Protein AF-A0A928GV57-F1 (afdb_monomer_lite)

pLDDT: mean 74.92, std 23.19, range [22.45, 98.44]

Structure (mmCIF, N/CA/C/O backbone):
data_AF-A0A928GV57-F1
#
_entry.id   AF-A0A928GV57-F1
#
loop_
_atom_site.group_PDB
_atom_site.id
_atom_site.type_symbol
_atom_site.label_atom_id
_atom_site.label_alt_id
_atom_site.label_comp_id
_atom_site.label_asym_id
_atom_site.label_entity_id
_atom_site.label_seq_id
_atom_site.pdbx_PDB_ins_code
_atom_site.Cartn_x
_atom_site.Cartn_y
_atom_site.Cartn_z
_atom_site.occupancy
_atom_site.B_iso_or_equiv
_atom_site.auth_seq_id
_atom_site.auth_comp_id
_atom_site.auth_asym_id
_atom_site.auth_atom_id
_atom_site.pdbx_PDB_model_num
ATOM 1 N N . MET A 1 1 ? -25.688 47.151 7.057 1.00 26.61 1 MET A N 1
ATOM 2 C CA . MET A 1 1 ? -25.703 46.964 8.527 1.00 26.61 1 MET A CA 1
ATOM 3 C C . MET A 1 1 ? -24.977 45.666 8.857 1.00 26.61 1 MET A C 1
ATOM 5 O O . MET A 1 1 ? -24.814 44.853 7.963 1.00 26.61 1 MET A O 1
ATOM 9 N N . LYS A 1 2 ? -24.395 45.593 10.057 1.00 22.45 2 LYS A N 1
ATOM 10 C CA . LYS A 1 2 ? -23.160 44.870 10.418 1.00 22.45 2 LYS A CA 1
ATOM 11 C C . LYS A 1 2 ? -23.101 43.389 9.997 1.00 22.45 2 LYS A C 1
ATOM 13 O O . LYS A 1 2 ? -24.026 42.634 10.261 1.00 22.45 2 LYS A O 1
ATOM 18 N N . LYS A 1 3 ? -21.956 42.997 9.416 1.00 23.23 3 LYS A N 1
ATOM 19 C CA . LYS A 1 3 ? -21.520 41.602 9.242 1.00 23.23 3 LYS A CA 1
ATOM 20 C C . LYS A 1 3 ? -21.453 40.929 10.618 1.00 23.23 3 LYS A C 1
ATOM 22 O O . LYS A 1 3 ? -20.740 41.430 11.487 1.00 23.23 3 LYS A O 1
ATOM 27 N N . ILE A 1 4 ? -22.163 39.819 10.802 1.00 23.20 4 ILE A N 1
ATOM 28 C CA . ILE A 1 4 ? -22.002 38.937 11.962 1.00 23.20 4 ILE A CA 1
ATOM 29 C C . ILE A 1 4 ? -21.038 37.831 11.540 1.00 23.20 4 ILE A C 1
ATOM 31 O O . ILE A 1 4 ? -21.330 37.039 10.650 1.00 23.20 4 ILE A O 1
ATOM 35 N N . ILE A 1 5 ? -19.852 37.850 12.141 1.00 23.30 5 ILE A N 1
ATOM 36 C CA . ILE A 1 5 ? -18.835 36.808 12.017 1.00 23.30 5 ILE A CA 1
ATOM 37 C C . ILE A 1 5 ? -19.209 35.712 13.019 1.00 23.30 5 ILE A C 1
ATOM 39 O O . ILE A 1 5 ? -19.304 35.973 14.221 1.00 23.30 5 ILE A O 1
ATOM 43 N N . LEU A 1 6 ? -19.455 34.501 12.520 1.00 24.53 6 LEU A N 1
ATOM 44 C CA . LEU A 1 6 ? -19.667 33.306 13.328 1.00 24.53 6 LEU A CA 1
ATOM 45 C C . LEU A 1 6 ? -18.300 32.817 13.826 1.00 24.53 6 LEU A C 1
ATOM 47 O O . LEU A 1 6 ? -17.494 32.321 13.044 1.00 24.53 6 LEU A O 1
ATOM 51 N N . TYR A 1 7 ? -18.027 32.977 15.119 1.00 23.81 7 TYR A N 1
ATOM 52 C CA . TYR A 1 7 ? -16.906 32.300 15.767 1.00 23.81 7 TYR A CA 1
ATOM 53 C C . TYR A 1 7 ? -17.381 30.937 16.267 1.00 23.81 7 TYR A C 1
ATOM 55 O O . TYR A 1 7 ? -18.232 30.857 17.154 1.00 23.81 7 TYR A O 1
ATOM 63 N N . ILE A 1 8 ? -16.810 29.872 15.708 1.00 25.44 8 ILE A N 1
ATOM 64 C CA . ILE A 1 8 ? -16.791 28.551 16.335 1.00 25.44 8 ILE A CA 1
ATOM 65 C C . ILE A 1 8 ? -15.778 28.653 17.476 1.00 25.44 8 ILE A C 1
ATOM 67 O O . ILE A 1 8 ? -14.573 28.689 17.243 1.00 25.44 8 ILE A O 1
ATOM 71 N N . LEU A 1 9 ? -16.267 28.778 18.707 1.00 25.91 9 LEU A N 1
ATOM 72 C CA . LEU A 1 9 ? -15.435 28.753 19.905 1.00 25.91 9 LEU A CA 1
ATOM 73 C C . LEU A 1 9 ? -15.492 27.349 20.507 1.00 25.91 9 LEU A C 1
ATOM 75 O O . LEU A 1 9 ? -16.529 26.918 21.006 1.00 25.91 9 LEU A O 1
ATOM 79 N N . ILE A 1 10 ? -14.355 26.656 20.443 1.00 29.33 10 ILE A N 1
ATOM 80 C CA . ILE A 1 10 ? -14.015 25.555 21.344 1.00 29.33 10 ILE A CA 1
ATOM 81 C C . ILE A 1 10 ? -13.851 26.199 22.724 1.00 29.33 10 ILE A C 1
ATOM 83 O O . ILE A 1 10 ? -12.949 27.016 22.904 1.00 29.33 10 ILE A O 1
ATOM 87 N N . LEU A 1 11 ? -14.724 25.890 23.680 1.00 30.06 11 LEU A N 1
ATOM 88 C CA . LEU A 1 11 ? -14.492 26.272 25.072 1.00 30.06 11 LEU A CA 1
ATOM 89 C C . LEU A 1 11 ? -13.729 25.144 25.764 1.00 30.06 11 LEU A C 1
ATOM 91 O O . LEU A 1 11 ? -14.255 24.053 25.954 1.00 30.06 11 LEU A O 1
ATOM 95 N N . MET A 1 12 ? -12.471 25.446 26.090 1.00 30.88 12 MET A N 1
ATOM 96 C CA . MET A 1 12 ? -11.672 24.773 27.110 1.00 30.88 12 MET A CA 1
ATOM 97 C C . MET A 1 12 ? -12.265 25.128 28.477 1.00 30.88 12 MET A C 1
ATOM 99 O O . MET A 1 12 ? -12.486 26.313 28.742 1.00 30.88 12 MET A O 1
ATOM 103 N N . ASN A 1 13 ? -12.459 24.152 29.359 1.00 29.75 13 ASN A N 1
ATOM 104 C CA . ASN A 1 13 ? -12.471 24.449 30.783 1.00 29.75 13 ASN A CA 1
ATOM 105 C C . ASN A 1 13 ? -11.015 24.437 31.264 1.00 29.75 13 ASN A C 1
ATOM 107 O O . ASN A 1 13 ? -10.271 23.489 31.056 1.00 29.75 13 ASN A O 1
ATOM 111 N N . PHE A 1 14 ? -10.578 25.543 31.859 1.00 29.41 14 PHE A N 1
ATOM 112 C CA . PHE A 1 14 ? -9.428 25.545 32.753 1.00 29.41 14 PHE A CA 1
ATOM 113 C C . PHE A 1 14 ? -10.003 25.611 34.165 1.00 29.41 14 PHE A C 1
ATOM 115 O O . PHE A 1 14 ? -10.477 26.664 34.594 1.00 29.41 14 PHE A O 1
ATOM 122 N N . CYS A 1 15 ? -9.938 24.511 34.908 1.00 25.52 15 CYS A N 1
ATOM 123 C CA . CYS A 1 15 ? -9.953 24.567 36.363 1.00 25.52 15 CYS A CA 1
ATOM 124 C C . CYS A 1 15 ? -8.879 23.618 36.897 1.00 25.52 15 CYS A C 1
ATOM 126 O O . CYS A 1 15 ? -8.863 22.429 36.592 1.00 25.52 15 CYS A O 1
ATOM 128 N N . GLY A 1 16 ? -7.926 24.176 37.644 1.00 28.75 16 GLY A N 1
ATOM 129 C CA . GLY A 1 16 ? -6.847 23.415 38.256 1.00 28.75 16 GLY A CA 1
ATOM 130 C C . GLY A 1 16 ? -7.384 22.391 39.255 1.00 28.75 16 GLY A C 1
ATOM 131 O O . GLY A 1 16 ? -8.270 22.697 40.045 1.00 28.75 16 GLY A O 1
ATOM 132 N N . PHE A 1 17 ? -6.785 21.199 39.237 1.00 31.50 17 PHE A N 1
ATOM 133 C CA . PHE A 1 17 ? -6.968 20.130 40.223 1.00 31.50 17 PHE A CA 1
ATOM 134 C C . PHE A 1 17 ? -8.417 19.643 40.431 1.00 31.50 17 PHE A C 1
ATOM 136 O O . PHE A 1 17 ? -8.986 19.788 41.508 1.00 31.50 17 PHE A O 1
ATOM 143 N N . CYS A 1 18 ? -8.965 18.936 39.440 1.00 24.67 18 CYS A N 1
ATOM 144 C CA . CYS A 1 18 ? -9.781 17.736 39.669 1.00 24.67 18 CYS A CA 1
ATOM 145 C C . CYS A 1 18 ? -9.894 16.923 38.373 1.00 24.67 18 CYS A C 1
ATOM 147 O O . CYS A 1 18 ? -10.234 17.455 37.324 1.00 24.67 18 CYS A O 1
ATOM 149 N N . PHE A 1 19 ? -9.588 15.630 38.457 1.00 37.53 19 PHE A N 1
ATOM 150 C CA . PHE A 1 19 ? -9.835 14.649 37.404 1.00 37.53 19 PHE A CA 1
ATOM 151 C C . PHE A 1 19 ? -11.350 14.494 37.196 1.00 37.53 19 PHE A C 1
ATOM 153 O O . PHE A 1 19 ? -12.004 13.997 38.109 1.00 37.53 19 PHE A O 1
ATOM 160 N N . CYS A 1 20 ? -11.869 14.932 36.040 1.00 34.28 20 CYS A N 1
ATOM 161 C CA . CYS A 1 20 ? -12.924 14.319 35.204 1.00 34.28 20 CYS A CA 1
ATOM 162 C C . CYS A 1 20 ? -13.483 15.409 34.257 1.00 34.28 20 CYS A C 1
ATOM 164 O O . CYS A 1 20 ? -14.245 16.263 34.705 1.00 34.28 20 CYS A O 1
ATOM 166 N N . GLU A 1 21 ? -13.096 15.431 32.976 1.00 43.56 21 GLU A N 1
ATOM 167 C CA . GLU A 1 21 ? -13.734 16.311 31.980 1.00 43.56 21 GLU A CA 1
ATOM 168 C C . GLU A 1 21 ? -14.496 15.463 30.956 1.00 43.56 21 GLU A C 1
ATOM 170 O O . GLU A 1 21 ? -13.906 14.818 30.096 1.00 43.56 21 GLU A O 1
ATOM 175 N N . GLU A 1 22 ? -15.821 15.451 31.086 1.00 50.28 22 GLU A N 1
ATOM 176 C CA . GLU A 1 22 ? -16.758 14.860 30.131 1.00 50.28 22 GLU A CA 1
ATOM 177 C C . GLU A 1 22 ? -16.981 15.809 28.938 1.00 50.28 22 GLU A C 1
ATOM 179 O O . GLU A 1 22 ? -17.296 16.990 29.123 1.00 50.28 22 GLU A O 1
ATOM 184 N N . TRP A 1 23 ? -16.852 15.308 27.706 1.00 52.09 23 TRP A N 1
ATOM 185 C CA . TRP A 1 23 ? -17.100 16.078 26.483 1.00 52.09 23 TRP A CA 1
ATOM 186 C C . TRP A 1 23 ? -18.546 15.914 26.009 1.00 52.09 23 TRP A C 1
ATOM 188 O O . TRP A 1 23 ? -19.053 14.802 25.909 1.00 52.09 23 TRP A O 1
ATOM 198 N N . LYS A 1 24 ? -19.211 17.019 25.652 1.00 56.94 24 LYS A N 1
ATOM 199 C CA . LYS A 1 24 ? -20.588 17.014 25.126 1.00 56.94 24 LYS A CA 1
ATOM 200 C C . LYS A 1 24 ? -20.638 17.406 23.653 1.00 56.94 24 LYS A C 1
ATOM 202 O O . LYS A 1 24 ? -19.944 18.328 23.217 1.00 56.94 24 LYS A O 1
ATOM 207 N N . VAL A 1 25 ? -21.522 16.765 22.887 1.00 55.56 25 VAL A N 1
ATOM 208 C CA . VAL A 1 25 ? -21.744 17.086 21.467 1.00 55.56 25 VAL A CA 1
ATOM 209 C C . VAL A 1 25 ? -22.876 18.100 21.327 1.00 55.56 25 VAL A C 1
ATOM 211 O O . VAL A 1 25 ? -24.029 17.789 21.602 1.00 55.56 25 VAL A O 1
ATOM 214 N N . CYS A 1 26 ? -22.562 19.316 20.873 1.00 61.62 26 CYS A N 1
ATOM 215 C CA . CYS A 1 26 ? -23.567 20.337 20.563 1.00 61.62 26 CYS A CA 1
ATOM 216 C C . CYS A 1 26 ? -24.166 20.104 19.165 1.00 61.62 26 CYS A C 1
ATOM 218 O O . CYS A 1 26 ? -23.460 20.189 18.153 1.00 61.62 26 CYS A O 1
ATOM 220 N N . LEU A 1 27 ? -25.473 19.845 19.124 1.00 59.38 27 LEU A N 1
ATOM 221 C CA . LEU A 1 27 ? -26.275 19.546 17.932 1.00 59.38 27 LEU A CA 1
ATOM 222 C C . LEU A 1 27 ? -27.060 20.762 17.412 1.00 59.38 27 LEU A C 1
ATOM 224 O O . LEU A 1 27 ? -27.709 20.683 16.367 1.00 59.38 27 LEU A O 1
ATOM 228 N N . GLY A 1 28 ? -26.999 21.889 18.125 1.00 51.97 28 GLY A N 1
ATOM 229 C CA . GLY A 1 28 ? -27.599 23.155 17.713 1.00 51.97 28 GLY A CA 1
ATOM 230 C C . GLY A 1 28 ? -27.448 24.249 18.768 1.00 51.97 28 GLY A C 1
ATOM 231 O O . GLY A 1 28 ? -27.268 23.978 19.952 1.00 51.97 28 GLY A O 1
ATOM 232 N N . SER A 1 29 ? -27.497 25.511 18.346 1.00 53.56 29 SER A N 1
ATOM 233 C CA . SER A 1 29 ? -27.511 26.678 19.236 1.00 53.56 29 SER A CA 1
ATOM 234 C C . SER A 1 29 ? -28.542 27.675 18.729 1.00 53.56 29 SER A C 1
ATOM 236 O O . SER A 1 29 ? -28.453 28.127 17.590 1.00 53.56 29 SER A O 1
ATOM 238 N N . PHE A 1 30 ? -29.501 28.025 19.576 1.00 60.66 30 PHE A N 1
ATOM 239 C CA . PHE A 1 30 ? -30.676 28.803 19.204 1.00 60.66 30 PHE A CA 1
ATOM 240 C C . PHE A 1 30 ? -30.777 30.039 20.090 1.00 60.66 30 PHE A C 1
ATOM 242 O O . PHE A 1 30 ? -30.525 29.974 21.286 1.00 60.66 30 PHE A O 1
ATOM 249 N N . SER A 1 31 ? -31.170 31.176 19.527 1.00 57.59 31 SER A N 1
ATOM 250 C CA . SER A 1 31 ? -31.488 32.376 20.315 1.00 57.59 31 SER A CA 1
ATOM 251 C C . SER A 1 31 ? -32.927 32.375 20.850 1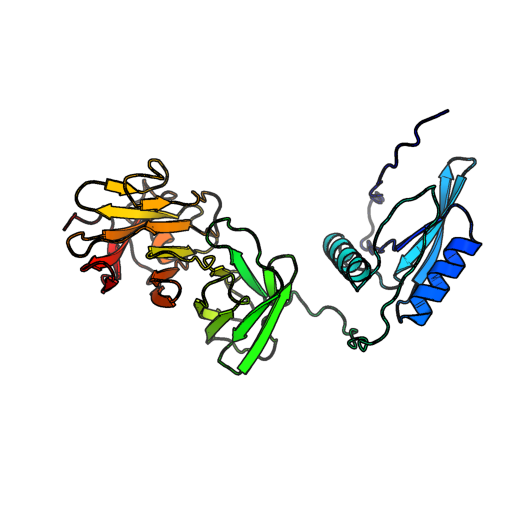.00 57.59 31 SER A C 1
ATOM 253 O O . SER A 1 31 ? -33.322 33.310 21.537 1.00 57.59 31 SER A O 1
ATOM 255 N N . ILE A 1 32 ? -33.722 31.359 20.498 1.00 66.19 32 ILE A N 1
ATOM 256 C CA . ILE A 1 32 ? -35.133 31.194 20.866 1.00 66.19 32 ILE A CA 1
ATOM 257 C C . ILE A 1 32 ? -35.306 29.776 21.420 1.00 66.19 32 ILE A C 1
ATOM 259 O O . ILE A 1 32 ? -34.908 28.816 20.760 1.00 66.19 32 ILE A O 1
ATOM 263 N N . LEU A 1 33 ? -35.884 29.651 22.619 1.00 68.38 33 LEU A N 1
ATOM 264 C CA . LEU A 1 33 ? -36.057 28.366 23.310 1.00 68.38 33 LEU A CA 1
ATOM 265 C C . LEU A 1 33 ? -36.981 27.408 22.548 1.00 68.38 33 LEU A C 1
ATOM 267 O O . LEU A 1 33 ? -36.675 26.226 22.451 1.00 68.38 33 LEU A O 1
ATOM 271 N N . GLU A 1 34 ? -38.072 27.917 21.977 1.00 62.56 34 GLU A N 1
ATOM 272 C CA . GLU A 1 34 ? -39.054 27.113 21.234 1.00 62.56 34 GLU A CA 1
ATOM 273 C C . GLU A 1 34 ? -38.399 26.376 20.053 1.00 62.56 34 GLU A C 1
ATOM 275 O O . GLU A 1 34 ? -38.542 25.165 19.929 1.00 62.56 34 GLU A O 1
ATOM 280 N N . ASN A 1 35 ? -37.533 27.051 19.288 1.00 56.62 35 ASN A N 1
ATOM 281 C CA . ASN A 1 35 ? -36.774 26.421 18.200 1.00 56.62 35 ASN A CA 1
ATOM 282 C C . ASN A 1 35 ? -35.819 25.320 18.704 1.00 56.62 35 ASN A C 1
ATOM 284 O O . ASN A 1 35 ? -35.590 24.326 18.014 1.00 56.62 35 ASN A O 1
ATOM 288 N N . ALA A 1 36 ? -35.238 25.490 19.898 1.00 55.16 36 ALA A N 1
ATOM 289 C CA . ALA A 1 36 ? -34.414 24.451 20.512 1.00 55.16 36 ALA A CA 1
ATOM 290 C C . ALA A 1 36 ? -35.265 23.243 20.940 1.00 55.16 36 ALA A C 1
ATOM 292 O O . ALA A 1 36 ? -34.835 22.108 20.759 1.00 55.16 36 ALA A O 1
ATOM 293 N N . GLN A 1 37 ? -36.477 23.469 21.457 1.00 64.44 37 GLN A N 1
ATOM 294 C CA . GLN A 1 37 ? -37.418 22.412 21.851 1.00 64.44 37 GLN A CA 1
ATOM 295 C C . GLN A 1 37 ? -37.972 21.644 20.645 1.00 64.44 37 GLN A C 1
ATOM 297 O O . GLN A 1 37 ? -38.066 20.418 20.697 1.00 64.44 37 GLN A O 1
ATOM 302 N N . GLU A 1 38 ? -38.269 22.327 19.537 1.00 55.34 38 GLU A N 1
ATOM 303 C CA . GLU A 1 38 ? -38.630 21.679 18.270 1.00 55.34 38 GLU A CA 1
ATOM 304 C C . GLU A 1 38 ? -37.490 20.785 17.766 1.00 55.34 38 GLU A C 1
ATOM 306 O O . GLU A 1 38 ? -37.720 19.647 17.351 1.00 55.34 38 GLU A O 1
ATOM 311 N N . ARG A 1 39 ? -36.239 21.257 17.871 1.00 58.69 39 ARG A N 1
ATOM 312 C CA . ARG A 1 39 ? -35.060 20.457 17.519 1.00 58.69 39 ARG A CA 1
ATOM 313 C C . ARG A 1 39 ? -34.904 19.227 18.413 1.00 58.69 39 ARG A C 1
ATOM 315 O O . ARG A 1 39 ? -34.596 18.167 17.880 1.00 58.69 39 ARG A O 1
ATOM 322 N N . VAL A 1 40 ? -35.107 19.352 19.727 1.00 65.75 40 VAL A N 1
ATOM 323 C CA . VAL A 1 40 ? -35.100 18.211 20.663 1.00 65.75 40 VAL A CA 1
ATOM 324 C C . VAL A 1 40 ? -36.182 17.208 20.289 1.00 65.75 40 VAL A C 1
ATOM 326 O O . VAL A 1 40 ? -35.866 16.041 20.106 1.00 65.75 40 VAL A O 1
ATOM 329 N N . THR A 1 41 ? -37.419 17.669 20.089 1.00 62.34 41 THR A N 1
ATOM 330 C CA . THR A 1 41 ? -38.558 16.804 19.737 1.00 62.34 41 THR A CA 1
ATOM 331 C C . THR A 1 41 ? -38.253 15.997 18.477 1.00 62.34 41 THR A C 1
ATOM 333 O O . THR A 1 41 ? -38.365 14.777 18.482 1.00 62.34 41 THR A O 1
ATOM 336 N N . PHE A 1 42 ? -37.756 16.661 17.429 1.00 53.31 42 PHE A N 1
ATOM 337 C CA . PHE A 1 42 ? -37.338 15.998 16.195 1.00 53.31 42 PHE A CA 1
ATOM 338 C C . PHE A 1 42 ? -36.235 14.953 16.427 1.00 53.31 42 PHE A C 1
ATOM 340 O O . PHE A 1 42 ? -36.281 13.866 15.856 1.00 53.31 42 PHE A O 1
ATOM 347 N N . LEU A 1 43 ? -35.219 15.274 17.233 1.00 57.78 43 LEU A N 1
ATOM 348 C CA . LEU A 1 43 ? -34.107 14.362 17.504 1.00 57.78 43 LEU A CA 1
ATOM 349 C C . LEU A 1 43 ? -34.565 13.150 18.328 1.00 57.78 43 LEU A C 1
ATOM 351 O O . LEU A 1 43 ? -34.235 12.021 17.971 1.00 57.78 43 LEU A O 1
ATOM 355 N N . GLU A 1 44 ? -35.388 13.361 19.353 1.00 72.19 44 GLU A N 1
ATOM 356 C CA . GLU A 1 44 ? -35.935 12.298 20.200 1.00 72.19 44 GLU A CA 1
ATOM 357 C C . GLU A 1 44 ? -36.889 11.374 19.429 1.00 72.19 44 GLU A C 1
ATOM 359 O O . GLU A 1 44 ? -36.804 10.154 19.576 1.00 72.19 44 GLU A O 1
ATOM 364 N N . GLU A 1 45 ? -37.730 11.920 18.540 1.00 55.41 45 GLU A N 1
ATOM 365 C CA . GLU A 1 45 ? -38.579 11.138 17.623 1.00 55.41 45 GLU A CA 1
ATOM 366 C C . GLU A 1 45 ? -37.763 10.239 16.681 1.00 55.41 45 GLU A C 1
ATOM 368 O O . GLU A 1 45 ? -38.256 9.207 16.225 1.00 55.41 45 GLU A O 1
ATOM 373 N N . ASN A 1 46 ? -36.502 10.597 16.425 1.00 49.88 46 ASN A N 1
ATOM 374 C CA . ASN A 1 46 ? -35.556 9.826 15.619 1.00 49.88 46 ASN A CA 1
ATOM 375 C C . ASN A 1 46 ? -34.543 9.040 16.476 1.00 49.88 46 ASN A C 1
ATOM 377 O O . ASN A 1 46 ? -33.507 8.607 15.973 1.00 49.88 46 ASN A O 1
ATOM 381 N N . GLY A 1 47 ? -34.837 8.834 17.764 1.00 55.22 47 GLY A N 1
ATOM 382 C CA . GLY A 1 47 ? -34.047 7.989 18.663 1.00 55.22 47 GLY A CA 1
ATOM 383 C C . GLY A 1 47 ? -32.773 8.635 19.216 1.00 55.22 47 GLY A C 1
ATOM 384 O O . GLY A 1 47 ? -31.964 7.943 19.830 1.00 55.22 47 GLY A O 1
ATOM 385 N N . ILE A 1 48 ? -32.582 9.944 19.031 1.00 61.22 48 ILE A N 1
ATOM 386 C CA . ILE A 1 48 ? -31.411 10.686 19.513 1.00 61.22 48 ILE A CA 1
ATOM 387 C C . ILE A 1 48 ? -31.779 11.415 20.810 1.00 61.22 48 ILE A C 1
ATOM 389 O O . ILE A 1 48 ? -32.524 12.394 20.809 1.00 61.22 48 ILE A O 1
ATOM 393 N N . SER A 1 49 ? -31.223 10.951 21.929 1.00 76.06 49 SER A N 1
ATOM 394 C CA . SER A 1 49 ? -31.461 11.526 23.259 1.00 76.06 49 SER A CA 1
ATOM 395 C C . SER A 1 49 ? -30.702 12.843 23.445 1.00 76.06 49 SER A C 1
ATOM 397 O O . SER A 1 49 ? -29.481 12.888 23.261 1.00 76.06 49 SER A O 1
ATOM 399 N N . THR A 1 50 ? -31.400 13.921 23.818 1.00 77.06 50 THR A N 1
ATOM 400 C CA . THR A 1 50 ? -30.797 15.261 23.924 1.00 77.06 50 THR A CA 1
ATOM 401 C C . THR A 1 50 ? -31.238 16.056 25.154 1.00 77.06 50 THR A C 1
ATOM 403 O O . THR A 1 50 ? -32.219 15.725 25.817 1.00 77.06 50 THR A O 1
ATOM 406 N N . THR A 1 51 ? -30.482 17.102 25.488 1.00 82.81 51 THR A N 1
ATOM 407 C CA . THR A 1 51 ? -30.779 18.069 26.555 1.00 82.81 51 THR A CA 1
ATOM 408 C C . THR A 1 51 ? -30.580 19.487 26.053 1.00 82.81 51 THR A C 1
ATOM 410 O O . THR A 1 51 ? -29.778 19.740 25.155 1.00 82.81 51 THR A O 1
ATOM 413 N N . ILE A 1 52 ? -31.310 20.432 26.642 1.00 81.69 52 ILE A N 1
ATOM 414 C CA . ILE A 1 52 ? -31.109 21.861 26.402 1.00 81.69 52 ILE A CA 1
ATOM 415 C C . ILE A 1 52 ? -30.359 22.452 27.586 1.00 81.69 52 ILE A C 1
ATOM 417 O O . ILE A 1 52 ? -30.783 22.301 28.730 1.00 81.69 52 ILE A O 1
ATOM 421 N N . GLU A 1 53 ? -29.290 23.185 27.300 1.00 81.38 53 GLU A N 1
ATOM 422 C CA . GLU A 1 53 ? -28.585 24.003 28.281 1.00 81.38 53 GLU A CA 1
ATOM 423 C C . GLU A 1 53 ? -28.622 25.475 27.869 1.00 81.38 53 GLU A C 1
ATOM 425 O O . GLU A 1 53 ? -28.407 25.828 26.704 1.00 81.38 53 GLU A O 1
ATOM 430 N N . GLU A 1 54 ? -28.877 26.350 28.840 1.00 84.56 54 GLU A N 1
ATOM 431 C CA . GLU A 1 54 ? -28.780 27.793 28.649 1.00 84.56 54 GLU A CA 1
ATOM 432 C C . GLU A 1 54 ? -27.323 28.243 28.749 1.00 84.56 54 GLU A C 1
ATOM 434 O O . GLU A 1 54 ? -26.603 27.929 29.696 1.00 84.56 54 GLU A O 1
ATOM 439 N N . PHE A 1 55 ? -26.886 29.021 27.765 1.00 74.81 55 PHE A N 1
ATOM 440 C CA . PHE A 1 55 ? -25.551 29.584 27.700 1.00 74.81 55 PHE A CA 1
ATOM 441 C C . PHE A 1 55 ? -25.632 31.105 27.573 1.00 74.81 55 PHE A C 1
ATOM 443 O O . PHE A 1 55 ? -26.022 31.639 26.529 1.00 74.81 55 PHE A O 1
ATOM 450 N N . GLN A 1 56 ? -25.215 31.808 28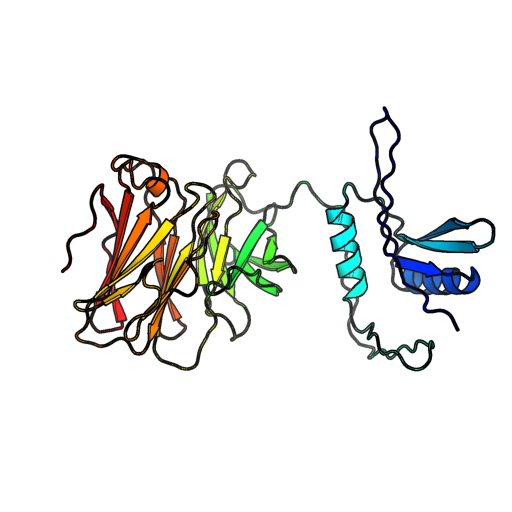.626 1.00 75.00 56 GLN A N 1
ATOM 451 C CA . GLN A 1 56 ? -25.051 33.258 28.598 1.00 75.00 56 GLN A CA 1
ATOM 452 C C . GLN A 1 56 ? -23.824 33.607 27.746 1.00 75.00 56 GLN A C 1
ATOM 454 O O . GLN A 1 56 ? -22.685 33.384 28.158 1.00 75.00 56 GLN A O 1
ATOM 459 N N . LYS A 1 57 ? -24.043 34.144 26.542 1.00 58.19 57 LYS A N 1
ATOM 460 C CA . LYS A 1 57 ? -22.952 34.525 25.634 1.00 58.19 57 LYS A CA 1
ATOM 461 C C . LYS A 1 57 ? -22.355 35.885 25.998 1.00 58.19 57 LYS A C 1
ATOM 463 O O . LYS A 1 57 ? -21.143 36.061 25.923 1.00 58.19 57 LYS A O 1
ATOM 468 N N . ASP A 1 58 ? -23.212 36.833 26.358 1.00 70.88 58 ASP A N 1
ATOM 469 C CA . ASP A 1 58 ? -22.873 38.184 26.812 1.00 70.88 58 ASP A CA 1
ATOM 470 C C . ASP A 1 58 ? -24.041 38.759 27.632 1.00 70.88 58 ASP A C 1
ATOM 472 O O . ASP A 1 58 ? -25.058 38.090 27.799 1.00 70.88 58 ASP A O 1
ATOM 476 N N . GLU A 1 59 ? -23.915 39.983 28.154 1.00 66.44 59 GLU A N 1
ATOM 477 C CA . GLU A 1 59 ? -24.905 40.606 29.053 1.00 66.44 59 GLU A CA 1
ATOM 478 C C . GLU A 1 59 ? -26.341 40.650 28.496 1.00 66.44 59 GLU A C 1
ATOM 480 O O . GLU A 1 59 ? -27.285 40.696 29.279 1.00 66.44 59 GLU A O 1
ATOM 485 N N . ASN A 1 60 ? -26.524 40.593 27.170 1.00 74.88 60 ASN A N 1
ATOM 486 C CA . ASN A 1 60 ? -27.834 40.729 26.526 1.00 74.88 60 ASN A CA 1
ATOM 487 C C . ASN A 1 60 ? -28.248 39.510 25.687 1.00 74.88 60 ASN A C 1
ATOM 489 O O . ASN A 1 60 ? -29.311 39.541 25.067 1.00 74.88 60 ASN A O 1
ATOM 493 N N . THR A 1 61 ? -27.434 38.450 25.646 1.00 62.22 61 THR A N 1
ATOM 494 C CA . THR A 1 61 ? -27.658 37.309 24.751 1.00 62.22 61 THR A CA 1
ATOM 495 C C . THR A 1 61 ? -27.593 35.985 25.502 1.00 62.22 61 THR A C 1
ATOM 497 O O . THR A 1 61 ? -26.522 35.549 25.935 1.00 62.22 61 THR A O 1
ATOM 500 N N . ILE A 1 62 ? -28.739 35.307 25.569 1.00 72.12 62 ILE A N 1
ATOM 501 C CA . ILE A 1 62 ? -28.857 33.908 25.992 1.00 72.12 62 ILE A CA 1
ATOM 502 C C . ILE A 1 62 ? -28.976 33.040 24.740 1.00 72.12 62 ILE A C 1
ATOM 504 O O . ILE A 1 62 ? -29.719 33.366 23.812 1.00 72.12 62 ILE A O 1
ATOM 508 N N . LEU A 1 63 ? -28.225 31.944 24.708 1.00 62.00 63 LEU A N 1
ATOM 509 C CA . LEU A 1 63 ? -28.364 30.893 23.709 1.00 62.00 63 LEU A CA 1
ATOM 510 C C . LEU A 1 63 ? -28.851 29.612 24.378 1.00 62.00 63 LEU A C 1
ATOM 512 O O . LEU A 1 63 ? -28.329 29.214 25.412 1.00 62.00 63 LEU A O 1
ATOM 516 N N . TYR A 1 64 ? -29.789 28.933 23.738 1.00 67.88 64 TYR A N 1
ATOM 517 C CA . TYR A 1 64 ? -30.262 27.606 24.098 1.00 67.88 64 TYR A CA 1
ATOM 518 C C . TYR A 1 64 ? -29.508 26.593 23.244 1.00 67.88 64 TYR A C 1
ATOM 520 O O . TYR A 1 64 ? -29.640 26.581 22.016 1.00 67.88 64 TYR A O 1
ATOM 528 N N . ARG A 1 65 ? -28.652 25.790 23.869 1.00 70.75 65 ARG A N 1
ATOM 529 C CA . ARG A 1 65 ? -27.828 24.795 23.180 1.00 70.75 65 ARG A CA 1
ATOM 530 C C . ARG A 1 65 ? -28.423 23.416 23.363 1.00 70.75 65 ARG A C 1
ATOM 532 O O . ARG A 1 65 ? -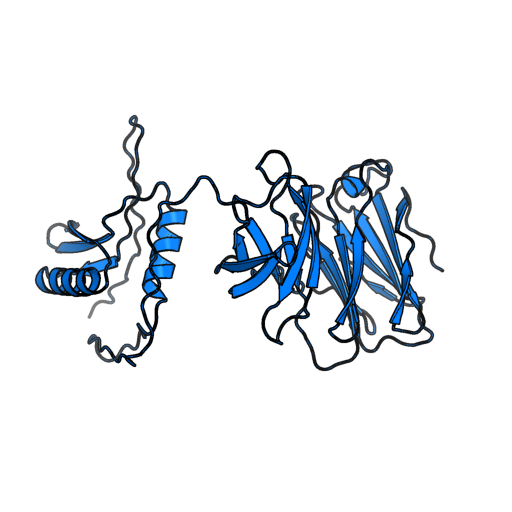28.694 23.025 24.489 1.00 70.75 65 ARG A O 1
ATOM 539 N N . VAL A 1 66 ? -28.594 22.696 22.262 1.00 62.47 66 VAL A N 1
ATOM 540 C CA . VAL A 1 66 ? -29.060 21.308 22.276 1.00 62.47 66 VAL A CA 1
ATOM 541 C C . VAL A 1 66 ? -27.836 20.405 22.277 1.00 62.47 66 VAL A C 1
ATOM 543 O O . VAL A 1 66 ? -27.039 20.449 21.337 1.00 62.47 66 VAL A O 1
ATOM 546 N N . PHE A 1 67 ? -27.677 19.608 23.324 1.00 67.38 67 PHE A N 1
ATOM 547 C CA . PHE A 1 67 ? -26.586 18.660 23.496 1.00 67.38 67 PHE A CA 1
ATOM 548 C C . PHE A 1 67 ? -27.083 17.226 23.374 1.00 67.38 67 PHE A C 1
ATOM 550 O O . PHE A 1 67 ? -28.200 16.916 23.772 1.00 67.38 67 PHE A O 1
ATOM 557 N N . TYR A 1 68 ? -26.244 16.351 22.831 1.00 68.25 68 TYR A N 1
ATOM 558 C CA . TYR A 1 68 ? -26.435 14.909 22.948 1.00 68.25 68 TYR A CA 1
ATOM 559 C C . TYR A 1 68 ? -26.244 14.480 24.408 1.00 68.25 68 TYR A C 1
ATOM 561 O O . TYR A 1 68 ? -25.329 14.970 25.072 1.00 68.25 68 TYR A O 1
ATOM 569 N N . ASN A 1 69 ? -27.117 13.602 24.909 1.00 69.75 69 ASN A N 1
ATOM 570 C CA . ASN A 1 69 ? -27.165 13.260 26.335 1.00 69.75 69 ASN A CA 1
ATOM 571 C C . ASN A 1 69 ? -26.022 12.374 26.821 1.00 69.75 69 ASN A C 1
ATOM 573 O O . ASN A 1 69 ? -25.790 12.321 28.028 1.00 69.75 69 ASN A O 1
ATOM 577 N N . GLU A 1 70 ? -25.308 11.692 25.929 1.00 61.31 70 GLU A N 1
ATOM 578 C CA . GLU A 1 70 ? -24.154 10.901 26.341 1.00 61.31 70 GLU A CA 1
ATOM 579 C C . GLU A 1 70 ? -22.896 11.767 26.353 1.00 61.31 70 GLU A C 1
ATOM 581 O O . GLU A 1 70 ? -22.520 12.397 25.359 1.00 61.31 70 GLU A O 1
ATOM 586 N N . SER A 1 71 ? -22.247 11.783 27.512 1.00 53.31 71 SER A N 1
ATOM 587 C CA . SER A 1 71 ? -20.912 12.331 27.681 1.00 53.31 71 SER A CA 1
ATOM 588 C C . SER A 1 71 ? -19.886 11.417 27.017 1.00 53.31 71 SER A C 1
ATOM 590 O O . SER A 1 71 ? -19.921 10.198 27.176 1.00 53.31 71 SER A O 1
ATOM 592 N N . LEU A 1 72 ? -18.953 12.015 26.285 1.00 55.72 72 LEU A N 1
ATOM 593 C CA . LEU A 1 72 ? -17.880 11.320 25.584 1.00 55.72 72 LEU A CA 1
ATOM 594 C C . LEU A 1 72 ? -16.555 11.526 26.318 1.00 55.72 72 LEU A C 1
ATOM 596 O O . LEU A 1 72 ? -16.321 12.571 26.929 1.00 55.72 72 LEU A O 1
ATOM 600 N N . ALA A 1 73 ? -15.700 10.504 26.274 1.00 45.31 73 ALA A N 1
ATOM 601 C CA . ALA A 1 73 ? -14.456 10.465 27.041 1.00 45.31 73 ALA A CA 1
ATOM 602 C C . ALA A 1 73 ? -13.423 11.498 26.558 1.00 45.31 73 ALA A C 1
ATOM 604 O O . ALA A 1 73 ? -12.619 11.987 27.350 1.00 45.31 73 ALA A O 1
ATOM 605 N N . ASP A 1 74 ? -13.463 11.854 25.272 1.00 48.72 74 ASP A N 1
ATOM 606 C CA . ASP A 1 74 ? -12.491 12.741 24.645 1.00 48.72 74 ASP A CA 1
ATOM 607 C C . ASP A 1 74 ? -13.095 13.577 23.494 1.00 48.72 74 ASP A C 1
ATOM 609 O O . ASP A 1 74 ? -14.220 13.375 23.019 1.00 48.72 74 ASP A O 1
ATOM 613 N N . LYS A 1 75 ? -12.313 14.565 23.049 1.00 45.41 75 LYS A N 1
ATOM 614 C CA . LYS A 1 75 ? -12.679 15.543 22.016 1.00 45.41 75 LYS A CA 1
ATOM 615 C C . LYS A 1 75 ? -12.829 14.932 20.617 1.00 45.41 75 LYS A C 1
ATOM 617 O O . LYS A 1 75 ? -13.610 15.449 19.815 1.00 45.41 75 LYS A O 1
ATOM 622 N N . GLU A 1 76 ? -12.057 13.900 20.300 1.00 48.66 76 GLU A N 1
ATOM 623 C CA . GLU A 1 76 ? -12.026 13.270 18.979 1.00 48.66 76 GLU A CA 1
ATOM 624 C C . GLU A 1 76 ? -13.279 12.415 18.780 1.00 48.66 76 GLU A C 1
ATOM 626 O O . GLU A 1 76 ? -14.017 12.619 17.812 1.00 48.66 76 GLU A O 1
ATOM 631 N N . SER A 1 77 ? -13.626 11.624 19.798 1.00 50.28 77 SER A N 1
ATOM 632 C CA . SER A 1 77 ? -14.897 10.912 19.935 1.00 50.28 77 SER A CA 1
ATOM 633 C C . SER A 1 77 ? -16.099 11.843 19.727 1.00 50.28 77 SER A C 1
ATOM 635 O O . SER A 1 77 ? -17.015 11.532 18.961 1.00 50.28 77 SER A O 1
ATOM 637 N N . ALA A 1 78 ? -16.079 13.039 20.329 1.00 51.03 78 ALA A N 1
ATOM 638 C CA . ALA A 1 78 ? -17.138 14.037 20.152 1.00 51.03 78 ALA A CA 1
ATOM 639 C C . ALA A 1 78 ? -17.237 14.601 18.727 1.00 51.03 78 ALA A C 1
ATOM 641 O O . ALA A 1 78 ? -18.337 14.898 18.246 1.00 51.03 78 ALA A O 1
ATOM 642 N N . LEU A 1 79 ? -16.111 14.739 18.026 1.00 49.66 79 LEU A N 1
ATOM 643 C CA . LEU A 1 79 ? -16.082 15.246 16.657 1.00 49.66 79 LEU A CA 1
ATOM 644 C C . LEU A 1 79 ? -16.577 14.200 15.647 1.00 49.66 79 LEU A C 1
ATOM 646 O O . LEU A 1 79 ? -17.316 14.552 14.723 1.00 49.66 79 LEU A O 1
ATOM 650 N N . VAL A 1 80 ? -16.216 12.930 15.842 1.00 54.06 80 VAL A N 1
ATOM 651 C CA . VAL A 1 80 ? -16.671 11.799 15.018 1.00 54.06 80 VAL A CA 1
ATOM 652 C C . VAL A 1 80 ? -18.174 11.580 15.187 1.00 54.06 80 VAL A C 1
ATOM 654 O O . VAL A 1 80 ? -18.904 11.549 14.194 1.00 54.06 80 VAL A O 1
ATOM 657 N N . HIS A 1 81 ? -18.664 11.546 16.430 1.00 54.12 81 HIS A N 1
ATOM 658 C CA . HIS A 1 81 ? -20.089 11.360 16.719 1.00 54.12 81 HIS A CA 1
ATOM 659 C C . HIS A 1 81 ? -20.946 12.480 16.104 1.00 54.12 81 HIS A C 1
ATOM 661 O O . HIS A 1 81 ? -21.997 12.231 15.514 1.00 54.12 81 HIS A O 1
ATOM 667 N N . LYS A 1 82 ? -20.446 13.725 16.131 1.00 53.31 82 LYS A N 1
ATOM 668 C CA . LYS A 1 82 ? -21.084 14.859 15.449 1.00 53.31 82 LYS A CA 1
ATOM 669 C C . LYS A 1 82 ? -21.157 14.674 13.930 1.00 53.31 82 LYS A C 1
ATOM 671 O O . LYS A 1 82 ? -22.188 14.984 13.339 1.00 53.31 82 LYS A O 1
ATOM 676 N N . LYS A 1 83 ? -20.080 14.212 13.286 1.00 55.09 83 LYS A N 1
ATOM 677 C CA . LYS A 1 83 ? -20.043 13.997 11.826 1.00 55.09 83 LYS A CA 1
ATOM 678 C C . LYS A 1 83 ? -21.016 12.899 11.389 1.00 55.09 83 LYS A C 1
ATOM 680 O O . LYS A 1 83 ? -21.688 13.070 10.379 1.00 55.09 83 LYS A O 1
ATOM 685 N N . LEU A 1 84 ? -21.134 11.824 12.168 1.00 55.28 84 LEU A N 1
ATOM 686 C CA . LEU A 1 84 ? -22.072 10.728 11.903 1.00 55.28 84 LEU A CA 1
ATOM 687 C C . LEU A 1 84 ? -23.531 11.193 11.981 1.00 55.28 84 LEU A C 1
ATOM 689 O O . LEU A 1 84 ? -24.304 10.942 11.059 1.00 55.28 84 LEU A O 1
ATOM 693 N N . LEU A 1 85 ? -23.885 11.956 13.021 1.00 54.44 85 LEU A N 1
ATOM 694 C CA . LEU A 1 85 ? -25.233 12.516 13.179 1.00 54.44 85 LEU A CA 1
ATOM 695 C C . LEU A 1 85 ? -25.607 13.527 12.080 1.00 54.44 85 LEU A C 1
ATOM 697 O O . LEU A 1 85 ? -26.788 13.717 11.799 1.00 54.44 85 LEU A O 1
ATOM 701 N N . LEU A 1 86 ? -24.623 14.186 11.459 1.00 50.00 86 LEU A N 1
ATOM 702 C CA . LEU A 1 86 ? -24.849 15.169 10.394 1.00 50.00 86 LEU A CA 1
ATOM 703 C C . LEU A 1 86 ? -24.940 14.557 8.982 1.00 50.00 86 LEU A C 1
ATOM 705 O O . LEU A 1 86 ? -25.442 15.233 8.088 1.00 50.00 86 LEU A O 1
ATOM 709 N N . ASN A 1 87 ? -24.501 13.307 8.776 1.00 46.06 87 ASN A N 1
ATOM 710 C CA . ASN A 1 87 ? -24.366 12.689 7.445 1.00 46.06 87 ASN A CA 1
ATOM 711 C C . ASN A 1 87 ? -25.434 11.623 7.092 1.00 46.06 87 ASN A C 1
ATOM 713 O O . ASN A 1 87 ? -25.349 11.026 6.020 1.00 46.06 87 ASN A O 1
ATOM 717 N N . TYR A 1 88 ? -26.458 11.388 7.923 1.00 45.19 88 TYR A N 1
ATOM 718 C CA . TYR A 1 88 ? -27.579 10.490 7.577 1.00 45.19 88 TYR A CA 1
ATOM 719 C C . TYR A 1 88 ? -28.611 11.207 6.665 1.00 45.19 88 TYR A C 1
ATOM 721 O O . TYR A 1 88 ? -28.971 12.352 6.962 1.00 45.19 88 TYR A O 1
ATOM 729 N N . PRO A 1 89 ? -29.075 10.627 5.532 1.00 46.59 89 PRO A N 1
ATOM 730 C CA . PRO A 1 89 ? -29.606 11.448 4.444 1.00 46.59 89 PRO A CA 1
ATOM 731 C C . PRO A 1 89 ? -31.123 11.758 4.489 1.00 46.59 89 PRO A C 1
ATOM 733 O O . PRO A 1 89 ? -31.910 10.888 4.861 1.00 46.59 89 PRO A O 1
ATOM 736 N N . PRO A 1 90 ? -31.558 12.935 3.968 1.00 45.62 90 PRO A N 1
ATOM 737 C CA . PRO A 1 90 ? -30.734 14.055 3.522 1.00 45.62 90 PRO A CA 1
ATOM 738 C C . PRO A 1 90 ? -31.021 15.325 4.335 1.00 45.62 90 PRO A C 1
ATOM 740 O O . PRO A 1 90 ? -31.968 16.061 4.060 1.00 45.62 90 PRO A O 1
ATOM 743 N N . ILE A 1 91 ? -30.135 15.667 5.272 1.00 41.09 91 ILE A N 1
ATOM 744 C CA . ILE A 1 91 ? -29.982 17.071 5.668 1.00 41.09 91 ILE A CA 1
ATOM 745 C C . ILE A 1 91 ? -29.172 17.741 4.556 1.00 41.09 91 ILE A C 1
ATOM 747 O O . ILE A 1 91 ? -27.947 17.666 4.522 1.00 41.09 91 ILE A O 1
ATOM 751 N N . LYS A 1 92 ? -29.860 18.353 3.590 1.00 36.94 92 LYS A N 1
ATOM 752 C CA . LYS A 1 92 ? -29.208 19.149 2.548 1.00 36.94 92 LYS A CA 1
ATOM 753 C C . LYS A 1 92 ? -29.212 20.613 2.975 1.00 36.94 92 LYS A C 1
ATOM 755 O O . LYS A 1 92 ? -30.268 21.225 3.097 1.00 36.94 92 LYS A O 1
ATOM 760 N N . GLU A 1 93 ? -28.033 21.181 3.198 1.00 38.59 93 GLU A N 1
ATOM 761 C CA . GLU A 1 93 ? -27.880 22.606 3.485 1.00 38.59 93 GLU A CA 1
ATOM 762 C C . GLU A 1 93 ? -28.062 23.399 2.176 1.00 38.59 93 GLU A C 1
ATOM 764 O O . GLU A 1 93 ? -27.177 23.434 1.322 1.00 38.59 93 GLU A O 1
ATOM 769 N N . ILE A 1 94 ? -29.242 23.992 1.964 1.00 36.62 94 ILE A N 1
ATOM 770 C CA . ILE A 1 94 ? -29.485 24.933 0.860 1.00 36.62 94 ILE A CA 1
ATOM 771 C C . ILE A 1 94 ? -30.019 26.231 1.459 1.00 36.62 94 ILE A C 1
ATOM 773 O O . ILE A 1 94 ? -31.162 26.307 1.900 1.00 36.62 94 ILE A O 1
ATOM 777 N N . GLY A 1 95 ? -29.174 27.260 1.472 1.00 35.69 95 GLY A N 1
ATOM 778 C CA . GLY A 1 95 ? -29.543 28.585 1.956 1.00 35.69 95 GLY A CA 1
ATOM 779 C C . GLY A 1 95 ? -30.317 29.384 0.910 1.00 35.69 95 GLY A C 1
ATOM 780 O O . GLY A 1 95 ? -29.768 29.732 -0.136 1.00 35.69 95 GLY A O 1
ATOM 781 N N . ILE A 1 96 ? -31.567 29.743 1.219 1.00 33.19 96 ILE A N 1
ATOM 782 C CA . ILE A 1 96 ? -32.285 30.844 0.564 1.00 33.19 96 ILE A CA 1
ATOM 783 C C . ILE A 1 96 ? -32.979 31.674 1.653 1.00 33.19 96 ILE A C 1
ATOM 785 O O . ILE A 1 96 ? -33.896 31.197 2.310 1.00 33.19 96 ILE A O 1
ATOM 789 N N . ASN A 1 97 ? -32.551 32.932 1.816 1.00 28.12 97 ASN A N 1
ATOM 790 C CA . ASN A 1 97 ? -33.172 33.944 2.688 1.00 28.12 97 ASN A CA 1
ATOM 791 C C . ASN A 1 97 ? -33.459 33.491 4.134 1.00 28.12 97 ASN A C 1
ATOM 793 O O . ASN A 1 97 ? -34.560 33.709 4.631 1.00 28.12 97 ASN A O 1
ATOM 797 N N . ASP A 1 98 ? -32.469 32.894 4.804 1.00 32.88 98 ASP A N 1
ATOM 798 C CA . ASP A 1 98 ? -32.501 32.607 6.249 1.00 32.88 98 ASP A CA 1
ATOM 799 C C . ASP A 1 98 ? -33.685 31.733 6.729 1.00 32.88 98 ASP A C 1
ATOM 801 O O . ASP A 1 98 ? -34.050 31.762 7.906 1.00 32.88 98 ASP A O 1
ATOM 805 N N . ILE A 1 99 ? -34.275 30.927 5.835 1.00 27.89 99 ILE A N 1
ATOM 806 C CA . ILE A 1 99 ? -35.337 29.958 6.142 1.00 27.89 99 ILE A CA 1
ATOM 807 C C . ILE A 1 99 ? -34.903 28.564 5.674 1.00 27.89 99 ILE A C 1
ATOM 809 O O . ILE A 1 99 ? -34.389 28.396 4.568 1.00 27.89 99 ILE A O 1
ATOM 813 N N . TRP A 1 100 ? -35.128 27.570 6.534 1.00 35.59 100 TRP A N 1
ATOM 814 C CA . TRP A 1 100 ? -34.727 26.175 6.352 1.00 35.59 100 TRP A CA 1
ATOM 815 C C . TRP A 1 100 ? -35.930 25.334 5.919 1.00 35.59 100 TRP A C 1
ATOM 817 O O . TRP A 1 100 ? -37.008 25.467 6.496 1.00 35.59 100 TRP A O 1
ATOM 827 N N . PHE A 1 101 ? -35.750 24.446 4.942 1.00 28.09 101 PHE A N 1
ATOM 828 C CA . PHE A 1 101 ? -36.780 23.487 4.534 1.00 28.09 101 PHE A CA 1
ATOM 829 C C . PHE A 1 101 ? -36.220 22.062 4.499 1.00 28.09 101 PHE A C 1
ATOM 831 O O . PHE A 1 101 ? -35.044 21.858 4.201 1.00 28.09 101 PHE A O 1
ATOM 838 N N . LEU A 1 102 ? -37.090 21.095 4.804 1.00 30.47 102 LEU A N 1
ATOM 839 C CA . LEU A 1 102 ? -36.823 19.658 4.826 1.00 30.47 102 LEU A CA 1
ATOM 840 C C . LEU A 1 102 ? -37.506 19.004 3.614 1.00 30.47 102 LEU A C 1
ATOM 842 O O . LEU A 1 102 ? -38.696 19.229 3.395 1.00 30.47 102 LEU A O 1
ATOM 846 N N . GLU A 1 103 ? -36.796 18.164 2.864 1.00 29.50 103 GLU A N 1
ATOM 847 C CA . GLU A 1 103 ? -37.407 17.253 1.889 1.00 29.50 103 GLU A CA 1
ATOM 848 C C . GLU A 1 103 ? -36.882 15.840 2.169 1.00 29.50 103 GLU A C 1
ATOM 850 O O . GLU A 1 103 ? -35.685 15.587 2.059 1.00 29.50 103 GLU A O 1
ATOM 855 N N . ILE A 1 104 ? -37.765 14.925 2.585 1.00 34.09 104 ILE A N 1
ATOM 856 C CA . ILE A 1 104 ? -37.418 13.525 2.866 1.00 34.09 104 ILE A CA 1
ATOM 857 C C . ILE A 1 104 ? -37.970 12.646 1.741 1.00 34.09 104 ILE A C 1
ATOM 859 O O . ILE A 1 104 ? -39.163 12.697 1.439 1.00 34.09 104 ILE A O 1
ATOM 863 N N . SER A 1 105 ? -37.120 11.777 1.186 1.00 32.59 105 SER A N 1
ATOM 864 C CA . SER A 1 105 ? -37.563 10.585 0.458 1.00 32.59 105 SER A CA 1
ATOM 865 C C . SER A 1 105 ? -37.666 9.431 1.459 1.00 32.59 105 SER A C 1
ATOM 867 O O . SER A 1 105 ? -36.664 8.845 1.862 1.00 32.59 105 SER A O 1
ATOM 869 N N . LEU A 1 106 ? -38.880 9.172 1.944 1.00 31.22 106 LEU A N 1
ATOM 870 C CA . LEU A 1 106 ? -39.184 8.094 2.888 1.00 31.22 106 LEU A CA 1
ATOM 871 C C . LEU A 1 106 ? -39.013 6.755 2.164 1.00 31.22 106 LEU A C 1
ATOM 873 O O . LEU A 1 106 ? -39.736 6.560 1.190 1.00 31.22 106 LEU A O 1
ATOM 877 N N . ASN A 1 107 ? -38.078 5.887 2.597 1.00 35.91 107 ASN A N 1
ATOM 878 C CA . ASN A 1 107 ? -38.172 4.407 2.500 1.00 35.91 107 ASN A CA 1
ATOM 879 C C . ASN A 1 107 ? -36.886 3.615 2.849 1.00 35.91 107 ASN A C 1
ATOM 881 O O . ASN A 1 107 ? -36.672 2.556 2.262 1.00 35.91 107 ASN A O 1
ATOM 885 N N . GLN A 1 108 ? -36.036 4.032 3.796 1.00 35.75 108 GLN A N 1
ATOM 886 C CA . GLN A 1 108 ? -34.985 3.126 4.305 1.00 35.75 108 GLN A CA 1
ATOM 887 C C . GLN A 1 108 ? -35.020 3.033 5.836 1.00 35.75 108 GLN A C 1
ATOM 889 O O . GLN A 1 108 ? -35.105 4.050 6.521 1.00 35.75 108 GLN A O 1
ATOM 894 N N . GLU A 1 109 ? -35.033 1.797 6.344 1.00 34.72 109 GLU A N 1
ATOM 895 C CA . GLU A 1 109 ? -35.085 1.461 7.770 1.00 34.72 109 GLU A CA 1
ATOM 896 C C . GLU A 1 109 ? -33.835 1.960 8.510 1.00 34.72 109 GLU A C 1
ATOM 898 O O . GLU A 1 109 ? -32.723 1.901 7.991 1.00 34.72 109 GLU A O 1
ATOM 903 N N . VAL A 1 110 ? -34.036 2.445 9.737 1.00 35.69 110 VAL A N 1
ATOM 904 C CA . VAL A 1 110 ? -32.982 2.900 10.655 1.00 35.69 110 VAL A CA 1
ATOM 905 C C . VAL A 1 110 ? -32.178 1.687 11.145 1.00 35.69 110 VAL A C 1
ATOM 907 O O . VAL A 1 110 ? -32.767 0.806 11.780 1.00 35.69 110 VAL A O 1
ATOM 910 N N . PRO A 1 111 ? -30.851 1.604 10.923 1.00 34.72 111 PRO A N 1
ATOM 911 C CA . PRO A 1 111 ? -30.040 0.572 11.549 1.00 34.72 111 PRO A CA 1
ATOM 912 C C . PRO A 1 111 ? -29.986 0.804 13.059 1.00 34.72 111 PRO A C 1
ATOM 914 O O . PRO A 1 111 ? -29.732 1.909 13.533 1.00 34.72 111 PRO A O 1
ATOM 917 N N . THR A 1 112 ? -30.215 -0.258 13.824 1.00 34.97 112 THR A N 1
ATOM 918 C CA . THR A 1 112 ? -30.086 -0.256 15.283 1.00 34.97 112 THR A CA 1
ATOM 919 C C . THR A 1 112 ? -28.623 -0.016 15.666 1.00 34.97 112 THR A C 1
ATOM 921 O O . THR A 1 112 ? -27.804 -0.921 15.539 1.00 34.97 112 THR A O 1
ATOM 924 N N . ILE A 1 113 ? -28.277 1.183 16.139 1.00 38.47 113 ILE A N 1
ATOM 925 C CA . ILE A 1 113 ? -26.955 1.478 16.708 1.00 38.47 113 ILE A CA 1
ATOM 926 C C . ILE A 1 113 ? -27.155 1.948 18.141 1.00 38.47 113 ILE A C 1
ATOM 928 O O . ILE A 1 113 ? -27.517 3.097 18.334 1.00 38.47 113 ILE A O 1
ATOM 932 N N . LEU A 1 114 ? -26.891 1.074 19.116 1.00 32.59 114 LEU A N 1
ATOM 933 C CA . LEU A 1 114 ? -26.400 1.438 20.451 1.00 32.59 114 LEU A CA 1
ATOM 934 C C . LEU A 1 114 ? -25.699 0.214 21.068 1.00 32.59 114 LEU A C 1
ATOM 936 O O . LEU A 1 114 ? -26.350 -0.677 21.611 1.00 32.59 114 LEU A O 1
ATOM 940 N N . GLN A 1 115 ? -24.366 0.185 21.017 1.00 31.41 115 GLN A N 1
ATOM 941 C CA . GLN A 1 115 ? -23.562 -0.395 22.095 1.00 31.41 115 GLN A CA 1
ATOM 942 C C . GLN A 1 115 ? -22.380 0.537 22.403 1.00 31.41 115 GLN A C 1
ATOM 944 O O . GLN A 1 115 ? -21.821 1.121 21.471 1.00 31.41 115 GLN A O 1
ATOM 949 N N . PRO A 1 116 ? -22.029 0.702 23.694 1.00 32.16 116 PRO A N 1
ATOM 950 C CA . PRO A 1 116 ? -20.952 1.580 24.140 1.00 32.16 116 PRO A CA 1
ATOM 951 C C . PRO A 1 116 ? -19.615 1.164 23.518 1.00 32.16 116 PRO A C 1
ATOM 953 O O . PRO A 1 116 ? -19.364 -0.019 23.293 1.00 32.16 116 PRO A O 1
ATOM 956 N N . ILE A 1 117 ? -18.771 2.152 23.221 1.00 33.91 117 ILE A N 1
ATOM 957 C CA . ILE A 1 117 ? -17.457 1.960 22.604 1.00 33.91 117 ILE A CA 1
ATOM 958 C C . ILE A 1 117 ? -16.603 1.097 23.550 1.00 33.91 117 ILE A C 1
ATOM 960 O O . ILE A 1 117 ? -16.253 1.516 24.652 1.00 33.91 117 ILE A O 1
ATOM 964 N N . SER A 1 118 ? -16.357 -0.139 23.107 1.00 33.97 118 SER A N 1
ATOM 965 C CA . SER A 1 118 ? -15.369 -1.100 23.623 1.00 33.97 118 SER A CA 1
ATOM 966 C C . SER A 1 118 ? -13.972 -0.447 23.709 1.00 33.97 118 SER A C 1
ATOM 968 O O . SER A 1 118 ? -13.763 0.557 23.024 1.00 33.97 118 SER A O 1
ATOM 970 N N . PRO A 1 119 ? -13.001 -0.984 24.482 1.00 39.88 119 PRO A N 1
ATOM 971 C CA . PRO A 1 119 ? -11.607 -0.513 24.453 1.00 39.88 119 PRO A CA 1
ATOM 972 C C . PRO A 1 119 ? -11.133 -0.428 22.999 1.00 39.88 119 PRO A C 1
ATOM 974 O O . PRO A 1 119 ? -11.595 -1.250 22.209 1.00 39.88 119 PRO A O 1
ATOM 977 N N . GLU A 1 120 ? -10.300 0.568 22.662 1.00 51.56 120 GLU A N 1
ATOM 978 C CA . GLU A 1 120 ? -9.797 0.872 21.307 1.00 51.56 120 GLU A CA 1
ATOM 979 C C . GLU A 1 120 ? -9.980 -0.296 20.335 1.00 51.56 120 GLU A C 1
ATOM 981 O O . GLU A 1 120 ? -9.232 -1.275 20.365 1.00 51.56 120 GLU A O 1
ATOM 986 N N . LYS A 1 121 ? -11.049 -0.250 19.528 1.00 61.34 121 LYS A N 1
ATOM 987 C CA . LYS A 1 121 ? -11.314 -1.338 18.588 1.00 61.34 121 LYS A CA 1
ATOM 988 C C . LYS A 1 121 ? -10.089 -1.462 17.693 1.00 61.34 121 LYS A C 1
ATOM 990 O O . LYS A 1 121 ? -9.724 -0.495 17.031 1.00 61.34 121 LYS A O 1
ATOM 995 N N . ARG A 1 122 ? -9.471 -2.643 17.672 1.00 79.19 122 ARG A N 1
ATOM 996 C CA . ARG A 1 122 ? -8.401 -2.987 16.729 1.00 79.19 122 ARG A CA 1
ATOM 997 C C . ARG A 1 122 ? -8.888 -2.630 15.324 1.00 79.19 122 ARG A C 1
ATOM 999 O O . ARG A 1 122 ? -10.015 -2.982 14.978 1.00 79.19 122 ARG A O 1
ATOM 1006 N N . THR A 1 123 ? -8.095 -1.920 14.527 1.00 84.69 123 THR A N 1
ATOM 1007 C CA . THR A 1 123 ? -8.502 -1.524 13.168 1.00 84.69 123 THR A CA 1
ATOM 1008 C C . THR A 1 123 ? -7.423 -1.839 12.149 1.00 84.69 123 THR A C 1
ATOM 1010 O O . THR A 1 123 ? -6.270 -1.987 12.526 1.00 84.69 123 THR A O 1
ATOM 1013 N N . ILE A 1 124 ? -7.814 -1.941 10.880 1.00 88.44 124 ILE A N 1
ATOM 1014 C CA . ILE A 1 124 ? -6.940 -1.957 9.704 1.00 88.44 124 ILE A CA 1
ATOM 1015 C C . ILE A 1 124 ? -7.120 -0.614 8.998 1.00 88.44 124 ILE A C 1
ATOM 1017 O O . ILE A 1 124 ? -8.254 -0.212 8.728 1.00 88.44 124 ILE A O 1
ATOM 1021 N N . LEU A 1 125 ? -6.026 0.075 8.686 1.00 89.50 125 LEU A N 1
ATOM 1022 C CA . LEU A 1 125 ? -6.054 1.338 7.958 1.00 89.50 125 LEU A CA 1
ATOM 1023 C C . LEU A 1 125 ? -6.036 1.092 6.444 1.00 89.50 125 LEU A C 1
ATOM 1025 O O . LEU A 1 125 ? -5.115 0.476 5.911 1.00 89.50 125 LEU A O 1
ATOM 1029 N N . ILE A 1 126 ? -7.055 1.587 5.746 1.00 91.75 126 ILE A N 1
ATOM 1030 C CA . ILE A 1 126 ? -7.227 1.446 4.299 1.00 91.75 126 ILE A CA 1
ATOM 1031 C C . ILE A 1 126 ? -6.910 2.780 3.621 1.00 91.75 126 ILE A C 1
ATOM 1033 O O . ILE A 1 126 ? -7.579 3.785 3.884 1.00 91.75 126 ILE A O 1
ATOM 1037 N N . LYS A 1 127 ? -5.923 2.790 2.722 1.00 93.06 127 LYS A N 1
ATOM 1038 C CA . LYS A 1 127 ? -5.449 3.998 2.031 1.00 93.06 127 LYS A CA 1
ATOM 1039 C C . LYS A 1 127 ? -5.500 3.861 0.512 1.00 93.06 127 LYS A C 1
ATOM 1041 O O . LYS A 1 127 ? -5.458 2.767 -0.045 1.00 93.06 127 LYS A O 1
ATOM 1046 N N . ASP A 1 128 ? -5.579 4.996 -0.165 1.00 94.00 128 ASP A N 1
ATOM 1047 C CA . ASP A 1 128 ? -5.314 5.131 -1.592 1.00 94.00 128 ASP A CA 1
ATOM 1048 C C . ASP A 1 128 ? -3.799 5.102 -1.794 1.00 94.00 128 ASP A C 1
ATOM 1050 O O . ASP A 1 128 ? -3.081 5.906 -1.198 1.00 94.00 128 ASP A O 1
ATOM 1054 N N . SER A 1 129 ? -3.323 4.166 -2.617 1.00 94.56 129 SER A N 1
ATOM 1055 C CA . SER A 1 129 ? -1.887 3.945 -2.783 1.00 94.56 129 SER A CA 1
ATOM 1056 C C . SER A 1 129 ? -1.165 5.123 -3.416 1.00 94.56 129 SER A C 1
ATOM 1058 O O . SER A 1 129 ? 0.005 5.292 -3.125 1.00 94.56 129 SER A O 1
ATOM 1060 N N . ASP A 1 130 ? -1.859 5.921 -4.238 1.00 90.56 130 ASP A N 1
ATOM 1061 C CA . ASP A 1 130 ? -1.267 7.023 -5.002 1.00 90.56 130 ASP A CA 1
ATOM 1062 C C . ASP A 1 130 ? -1.133 8.312 -4.173 1.00 90.56 130 ASP A C 1
ATOM 1064 O O . ASP A 1 130 ? -0.438 9.258 -4.544 1.00 90.56 130 ASP A O 1
ATOM 1068 N N . THR A 1 131 ? -1.920 8.423 -3.100 1.00 88.00 131 THR A N 1
ATOM 1069 C CA . THR A 1 131 ? -2.077 9.676 -2.348 1.00 88.00 131 THR A CA 1
ATOM 1070 C C . THR A 1 131 ? -1.879 9.533 -0.845 1.00 88.00 131 THR A C 1
ATOM 1072 O O . THR A 1 131 ? -1.797 10.551 -0.161 1.00 88.00 131 THR A O 1
ATOM 1075 N N . GLY A 1 132 ? -1.872 8.308 -0.316 1.00 86.19 132 GLY A N 1
ATOM 1076 C CA . GLY A 1 132 ? -1.859 8.021 1.120 1.00 86.19 132 GLY A CA 1
ATOM 1077 C C . GLY A 1 132 ? -3.148 8.408 1.857 1.00 86.19 132 GLY A C 1
ATOM 1078 O O . GLY A 1 132 ? -3.244 8.221 3.070 1.00 86.19 132 GLY A O 1
ATOM 1079 N N . ASN A 1 133 ? -4.155 8.941 1.155 1.00 86.38 133 ASN A N 1
ATOM 1080 C CA . ASN A 1 133 ? -5.414 9.362 1.765 1.00 86.38 133 ASN A CA 1
ATOM 1081 C C . ASN A 1 133 ? -6.261 8.154 2.186 1.00 86.38 133 ASN A C 1
ATOM 1083 O O . ASN A 1 133 ? -6.257 7.139 1.490 1.00 86.38 133 ASN A O 1
ATOM 1087 N N . PRO A 1 134 ? -7.062 8.270 3.257 1.00 84.38 134 PRO A N 1
ATOM 1088 C CA . PRO A 1 134 ? -7.953 7.196 3.674 1.00 84.38 134 PRO A CA 1
ATOM 1089 C C . PRO A 1 134 ? -9.021 6.877 2.619 1.00 84.38 134 PRO A C 1
ATOM 1091 O O . PRO A 1 134 ? -9.584 7.783 1.996 1.00 84.38 134 PRO A O 1
ATOM 1094 N N . ILE A 1 135 ? -9.346 5.589 2.459 1.00 84.00 135 ILE A N 1
ATOM 1095 C CA . ILE A 1 135 ? -10.464 5.126 1.623 1.00 84.00 135 ILE A CA 1
ATOM 1096 C C . ILE A 1 135 ? -11.647 4.765 2.525 1.00 84.00 135 ILE A C 1
ATOM 1098 O O . ILE A 1 135 ? -11.595 3.736 3.205 1.00 84.00 135 ILE A O 1
ATOM 1102 N N . PRO A 1 136 ? -12.740 5.544 2.503 1.00 79.88 136 PRO A N 1
ATOM 1103 C CA . PRO A 1 136 ? -13.943 5.217 3.248 1.00 79.88 136 PRO A CA 1
ATOM 1104 C C . PRO A 1 136 ? -14.819 4.192 2.536 1.00 79.88 136 PRO A C 1
ATOM 1106 O O . PRO A 1 136 ? -14.868 4.128 1.302 1.00 79.88 136 PRO A O 1
ATOM 1109 N N . GLU A 1 137 ? -15.578 3.434 3.325 1.00 80.00 137 GLU A N 1
ATOM 1110 C CA . GLU A 1 137 ? -16.517 2.415 2.857 1.00 80.00 137 GLU A CA 1
ATOM 1111 C C . GLU A 1 137 ? -15.858 1.407 1.890 1.00 80.00 137 GLU A C 1
ATOM 1113 O O . GLU A 1 137 ? -16.459 0.993 0.893 1.00 80.00 137 GLU A O 1
ATOM 1118 N N . ALA A 1 138 ? -14.604 1.040 2.147 1.00 81.31 138 ALA A N 1
ATOM 1119 C CA . ALA A 1 138 ? -13.987 -0.134 1.548 1.00 81.31 138 ALA A CA 1
ATOM 1120 C C . ALA A 1 138 ? -14.474 -1.372 2.304 1.00 81.31 138 ALA A C 1
ATOM 1122 O O . ALA A 1 138 ? -14.486 -1.373 3.535 1.00 81.31 138 ALA A O 1
ATOM 1123 N N . ASN A 1 139 ? -14.873 -2.412 1.574 1.00 86.19 139 ASN A N 1
ATOM 1124 C CA . ASN A 1 139 ? -15.194 -3.703 2.163 1.00 86.19 139 ASN A CA 1
ATOM 1125 C C . ASN A 1 139 ? -13.902 -4.472 2.420 1.00 86.19 139 ASN A C 1
ATOM 1127 O O . ASN A 1 139 ? -13.126 -4.722 1.495 1.00 86.19 139 ASN A O 1
ATOM 1131 N N . VAL A 1 140 ? -13.708 -4.839 3.675 1.00 91.25 140 VAL A N 1
ATOM 1132 C CA . VAL A 1 140 ? -12.570 -5.561 4.210 1.00 91.25 140 VAL A CA 1
ATOM 1133 C C . VAL A 1 140 ? -13.061 -6.927 4.660 1.00 91.25 140 VAL A C 1
ATOM 1135 O O . VAL A 1 140 ? -13.822 -7.048 5.617 1.00 91.25 140 VAL A O 1
ATOM 1138 N N . ASN A 1 141 ? -12.604 -7.956 3.959 1.00 91.00 141 ASN A N 1
ATOM 1139 C CA . ASN A 1 141 ? -12.870 -9.338 4.297 1.00 91.00 141 ASN A CA 1
ATOM 1140 C C . ASN A 1 141 ? -11.663 -9.951 5.022 1.00 91.00 141 ASN A C 1
ATOM 1142 O O . ASN A 1 141 ? -10.542 -9.886 4.511 1.00 91.00 141 ASN A O 1
ATOM 1146 N N . ILE A 1 142 ? -11.899 -10.536 6.197 1.00 91.62 142 ILE A N 1
ATOM 1147 C CA . ILE A 1 142 ? -10.889 -11.220 7.013 1.00 91.62 142 ILE A CA 1
ATOM 1148 C C . ILE A 1 142 ? -11.213 -12.719 7.045 1.00 91.62 142 ILE A C 1
ATOM 1150 O O . ILE A 1 142 ? -12.304 -13.120 7.470 1.00 91.62 142 ILE A O 1
ATOM 1154 N N . ASP A 1 143 ? -10.254 -13.539 6.610 1.00 91.75 143 ASP A N 1
ATOM 1155 C CA . ASP A 1 143 ? -10.317 -15.009 6.550 1.00 91.75 143 ASP A CA 1
ATOM 1156 C C . ASP A 1 143 ? -11.563 -15.591 5.858 1.00 91.75 143 ASP A C 1
ATOM 1158 O O . ASP A 1 143 ? -12.081 -16.629 6.281 1.00 91.75 143 ASP A O 1
ATOM 1162 N N . ASP A 1 144 ? -12.096 -14.917 4.833 1.00 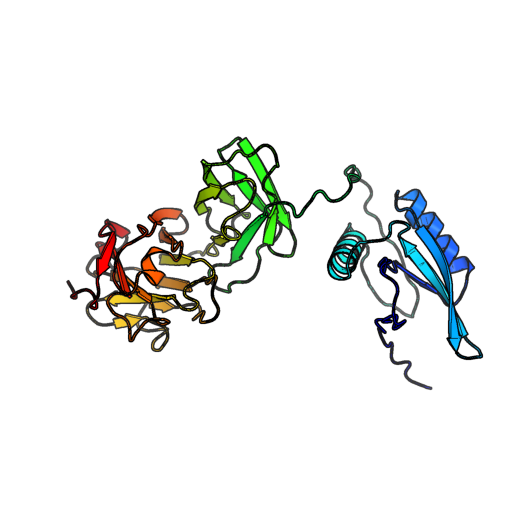89.56 144 ASP A N 1
ATOM 1163 C CA . ASP A 1 144 ? -13.333 -15.315 4.139 1.00 89.56 144 ASP A CA 1
ATOM 1164 C C . ASP A 1 144 ? -14.545 -15.460 5.084 1.00 89.56 144 ASP A C 1
ATOM 1166 O O . ASP A 1 144 ? -15.538 -16.119 4.761 1.00 89.56 144 ASP A O 1
ATOM 1170 N N . LYS A 1 145 ? -14.468 -14.860 6.278 1.00 90.06 145 LYS A N 1
ATOM 1171 C CA . LYS A 1 145 ? -15.422 -15.071 7.372 1.00 90.06 145 LYS A CA 1
ATOM 1172 C C . LYS A 1 145 ? -16.062 -13.781 7.854 1.00 90.06 145 LYS A C 1
ATOM 1174 O O . LYS A 1 145 ? -17.247 -13.786 8.187 1.00 90.06 145 LYS A O 1
ATOM 1179 N N . TRP A 1 146 ? -15.279 -12.715 7.953 1.00 87.19 146 TRP A N 1
ATOM 1180 C CA . TRP A 1 146 ? -15.729 -11.444 8.503 1.00 87.19 146 TRP A CA 1
ATOM 1181 C C . TRP A 1 146 ? -15.697 -10.381 7.426 1.00 87.19 146 TRP A C 1
ATOM 1183 O O . TRP A 1 146 ? -14.633 -10.127 6.879 1.00 87.19 146 TRP A O 1
ATOM 1193 N N . ASP A 1 147 ? -16.832 -9.740 7.172 1.00 83.56 147 ASP A N 1
ATOM 1194 C CA . ASP A 1 147 ? -16.926 -8.573 6.300 1.00 83.56 147 ASP A CA 1
ATOM 1195 C C . ASP A 1 147 ? -17.161 -7.333 7.162 1.00 83.56 147 ASP A C 1
ATOM 1197 O O . ASP A 1 147 ? -18.138 -7.247 7.914 1.00 83.56 147 ASP A O 1
ATOM 1201 N N . VAL A 1 148 ? -16.244 -6.377 7.068 1.00 84.12 148 VAL A N 1
ATOM 1202 C CA . VAL A 1 148 ? -16.290 -5.101 7.785 1.00 84.12 148 VAL A CA 1
ATOM 1203 C C . VAL A 1 148 ? -16.029 -3.962 6.808 1.00 84.12 148 VAL A C 1
ATOM 1205 O O . VAL A 1 148 ? -15.465 -4.156 5.737 1.00 84.12 148 VAL A O 1
ATOM 1208 N N . MET A 1 149 ? -16.457 -2.755 7.163 1.00 77.50 149 MET A N 1
ATOM 1209 C CA . MET A 1 149 ? -16.308 -1.582 6.304 1.00 77.50 149 MET A CA 1
ATOM 1210 C C . MET A 1 149 ? -15.387 -0.561 6.961 1.00 77.50 149 MET A C 1
ATOM 1212 O O . MET A 1 149 ? -15.472 -0.355 8.174 1.00 77.50 149 MET A O 1
ATOM 1216 N N . SER A 1 150 ? -14.545 0.098 6.166 1.00 80.06 150 SER A N 1
ATOM 1217 C CA . SER A 1 150 ? -13.769 1.242 6.646 1.00 80.06 150 SER A CA 1
ATOM 1218 C C . SER A 1 150 ? -14.643 2.478 6.881 1.00 80.06 150 SER A C 1
ATOM 1220 O O . SER A 1 150 ? -15.601 2.738 6.145 1.00 80.06 150 SER A O 1
ATOM 1222 N N . ASP A 1 151 ? -14.306 3.258 7.906 1.00 74.62 151 ASP A N 1
ATOM 1223 C CA . ASP A 1 151 ? -14.946 4.537 8.218 1.00 74.62 151 ASP A CA 1
ATOM 1224 C C . ASP A 1 151 ? -14.384 5.713 7.386 1.00 74.62 151 ASP A C 1
ATOM 1226 O O . ASP A 1 151 ? -13.614 5.528 6.444 1.00 74.62 151 ASP A O 1
ATOM 1230 N N . LEU A 1 152 ? -14.769 6.952 7.718 1.00 71.88 152 LEU A N 1
ATOM 1231 C CA . LEU A 1 152 ? -14.305 8.164 7.022 1.00 71.88 152 LEU A CA 1
ATOM 1232 C C . LEU A 1 152 ? -12.795 8.421 7.137 1.00 71.88 152 LEU A C 1
ATOM 1234 O O . LEU A 1 152 ? -12.253 9.204 6.358 1.00 71.88 152 LEU A O 1
ATOM 1238 N N . GLU A 1 153 ? -12.135 7.794 8.105 1.00 76.88 153 GLU A N 1
ATOM 1239 C CA . GLU A 1 153 ? -10.690 7.849 8.315 1.00 76.88 153 GLU A CA 1
ATOM 1240 C C . GLU A 1 153 ? -9.992 6.616 7.732 1.00 76.88 153 GLU A C 1
ATOM 1242 O O . GLU A 1 153 ? -8.799 6.424 7.947 1.00 76.88 153 GLU A O 1
ATOM 1247 N N . GLY A 1 154 ? -10.718 5.787 6.974 1.00 78.31 154 GLY A N 1
ATOM 1248 C CA . GLY A 1 154 ? -10.186 4.576 6.368 1.00 78.31 154 GLY A CA 1
ATOM 1249 C C . GLY A 1 154 ? -9.971 3.450 7.375 1.00 78.31 154 GLY A C 1
ATOM 1250 O O . GLY A 1 154 ? -9.376 2.442 7.014 1.00 78.31 154 GLY A O 1
ATOM 1251 N N . LYS A 1 155 ? -10.446 3.569 8.619 1.00 83.19 155 LYS A N 1
ATOM 1252 C CA . LYS A 1 155 ? -10.251 2.548 9.653 1.00 83.19 155 LYS A CA 1
ATOM 1253 C C . LYS A 1 155 ? -11.357 1.503 9.565 1.00 83.19 155 LYS A C 1
ATOM 1255 O O . LYS A 1 155 ? -12.536 1.816 9.725 1.00 83.19 155 LYS A O 1
ATOM 1260 N N . ALA A 1 156 ? -10.985 0.255 9.311 1.00 85.25 156 ALA A N 1
ATOM 1261 C CA . ALA A 1 156 ? -11.890 -0.888 9.305 1.00 85.25 156 ALA A CA 1
ATOM 1262 C C . ALA A 1 156 ? -11.729 -1.692 10.607 1.00 85.25 156 ALA A C 1
ATOM 1264 O O . ALA A 1 156 ? -10.611 -2.100 10.915 1.00 85.25 156 ALA A O 1
ATOM 1265 N N . PRO A 1 157 ? -12.793 -1.929 11.394 1.00 83.81 157 PRO A N 1
ATOM 1266 C CA . PRO A 1 157 ? -12.671 -2.603 12.683 1.00 83.81 157 PRO A CA 1
ATOM 1267 C C . PRO A 1 157 ? -12.384 -4.099 12.519 1.00 83.81 157 PRO A C 1
ATOM 1269 O O . PRO A 1 157 ? -13.076 -4.789 11.781 1.00 83.81 157 PRO A O 1
ATOM 1272 N N . ILE A 1 158 ? -11.421 -4.622 13.268 1.00 86.38 158 ILE A N 1
ATOM 1273 C CA . ILE A 1 158 ? -11.148 -6.054 13.396 1.00 86.38 158 ILE A CA 1
ATOM 1274 C C . ILE A 1 158 ? -12.087 -6.610 14.481 1.00 86.38 158 ILE A C 1
ATOM 1276 O O . ILE A 1 158 ? -12.013 -6.143 15.621 1.00 86.38 158 ILE A O 1
ATOM 1280 N N . PRO A 1 159 ? -12.961 -7.589 14.173 1.00 85.00 159 PRO A N 1
ATOM 1281 C CA . PRO A 1 159 ? -13.859 -8.179 15.168 1.00 85.00 159 PRO A CA 1
ATOM 1282 C C . PRO A 1 159 ? -13.106 -8.771 16.368 1.00 85.00 159 PRO A C 1
ATOM 1284 O O . PRO A 1 159 ? -12.029 -9.350 16.212 1.00 85.00 159 PRO A O 1
ATOM 1287 N N . ASP A 1 160 ? -13.674 -8.664 17.571 1.00 82.50 160 ASP A N 1
ATOM 1288 C CA . ASP A 1 160 ? -13.063 -9.160 18.818 1.00 82.50 160 ASP A CA 1
ATOM 1289 C C . ASP A 1 160 ? -12.853 -10.687 18.793 1.00 82.50 160 ASP A C 1
ATOM 1291 O O . ASP A 1 160 ? -11.972 -11.229 19.459 1.00 82.50 160 ASP A O 1
ATOM 1295 N N . GLU A 1 161 ? -13.628 -11.397 17.975 1.00 85.44 161 GLU A N 1
ATOM 1296 C CA . GLU A 1 161 ? -13.544 -12.841 17.788 1.00 85.44 161 GLU A CA 1
ATOM 1297 C C . GLU A 1 161 ? -12.349 -13.287 16.935 1.00 85.44 161 GLU A C 1
ATOM 1299 O O . GLU A 1 161 ? -12.022 -14.482 16.935 1.00 85.44 161 GLU A O 1
ATOM 1304 N N . VAL A 1 162 ? -11.700 -12.369 16.207 1.00 87.06 162 VAL A N 1
ATOM 1305 C CA . VAL A 1 162 ? -10.459 -12.666 15.482 1.00 87.06 162 VAL A CA 1
ATOM 1306 C C . VAL A 1 162 ? -9.360 -12.919 16.514 1.00 87.06 162 VAL A C 1
ATOM 1308 O O . VAL A 1 162 ? -9.030 -12.047 17.325 1.00 87.06 162 VAL A O 1
ATOM 1311 N N . GLN A 1 163 ? -8.870 -14.160 16.517 1.00 86.31 163 GLN A N 1
ATOM 1312 C CA . GLN A 1 163 ? -7.845 -14.639 17.441 1.00 86.31 163 GLN A CA 1
ATOM 1313 C C . GLN A 1 163 ? -6.470 -14.084 17.069 1.00 86.31 163 GLN A C 1
ATOM 1315 O O . GLN A 1 163 ? -6.307 -13.507 16.006 1.00 86.31 163 GLN A O 1
ATOM 1320 N N . ASP A 1 164 ? -5.482 -14.269 17.937 1.00 85.56 164 ASP A N 1
ATOM 1321 C CA . ASP A 1 164 ? -4.091 -14.014 17.570 1.00 85.56 164 ASP A CA 1
ATOM 1322 C C . ASP A 1 164 ? -3.622 -15.030 16.517 1.00 85.56 164 ASP A C 1
ATOM 1324 O O . ASP A 1 164 ? -4.000 -16.209 16.556 1.00 85.56 164 ASP A O 1
ATOM 1328 N N . GLY A 1 165 ? -2.752 -14.590 15.614 1.00 87.56 165 GLY A N 1
ATOM 1329 C CA . GLY A 1 165 ? -2.243 -15.405 14.519 1.00 87.56 165 GLY A CA 1
ATOM 1330 C C . GLY A 1 165 ? -2.108 -14.633 13.214 1.00 87.56 165 GLY A C 1
ATOM 1331 O O . GLY A 1 165 ? -2.288 -13.420 13.161 1.00 87.56 165 GLY A O 1
ATOM 1332 N N . GLU A 1 166 ? -1.745 -15.362 12.166 1.00 89.12 166 GLU A N 1
ATOM 1333 C CA . GLU A 1 166 ? -1.710 -14.854 10.798 1.00 89.12 166 GLU A CA 1
ATOM 1334 C C . GLU A 1 166 ? -3.112 -14.934 10.183 1.00 89.12 166 GLU A C 1
ATOM 1336 O O . GLU A 1 166 ? -3.768 -15.978 10.251 1.00 89.12 166 GLU A O 1
ATOM 1341 N N . HIS A 1 167 ? -3.549 -13.838 9.568 1.00 91.12 167 HIS A N 1
ATOM 1342 C CA . HIS A 1 167 ? -4.869 -13.689 8.968 1.00 91.12 167 HIS A CA 1
ATOM 1343 C C . HIS A 1 167 ? -4.764 -13.212 7.531 1.00 91.12 167 HIS A C 1
ATOM 1345 O O . HIS A 1 167 ? -3.917 -12.382 7.193 1.00 91.12 167 HIS A O 1
ATOM 1351 N N . LYS A 1 168 ? -5.670 -13.707 6.688 1.00 93.12 168 LYS A N 1
ATOM 1352 C CA . LYS A 1 168 ? -5.806 -13.249 5.308 1.00 93.12 168 LYS A CA 1
ATOM 1353 C C . LYS A 1 168 ? -6.763 -12.078 5.233 1.00 93.12 168 LYS A C 1
ATOM 1355 O O . LYS A 1 168 ? -7.812 -12.068 5.874 1.00 93.12 168 LYS A O 1
ATOM 1360 N N . LEU A 1 169 ? -6.408 -11.131 4.382 1.00 93.38 169 LEU A N 1
ATOM 1361 C CA . LEU A 1 169 ? -7.142 -9.907 4.145 1.00 93.38 169 LEU A CA 1
ATOM 1362 C C . LEU A 1 169 ? -7.456 -9.780 2.654 1.00 93.38 169 LEU A C 1
ATOM 1364 O O . LEU A 1 169 ? -6.568 -9.915 1.816 1.00 93.38 169 LEU A O 1
ATOM 1368 N N . SER A 1 170 ? -8.707 -9.471 2.322 1.00 94.88 170 SER A N 1
ATOM 1369 C CA . SER A 1 170 ? -9.131 -9.090 0.974 1.00 94.88 170 SER A CA 1
ATOM 1370 C C . SER A 1 170 ? -9.919 -7.789 1.044 1.00 94.88 170 SER A C 1
ATOM 1372 O O . SER A 1 170 ? -10.959 -7.733 1.694 1.00 94.88 170 SER A O 1
ATOM 1374 N N . VAL A 1 171 ? -9.470 -6.755 0.335 1.00 95.88 171 VAL A N 1
ATOM 1375 C CA . VAL A 1 171 ? -10.100 -5.430 0.346 1.00 95.88 171 VAL A CA 1
ATOM 1376 C C . VAL A 1 171 ? -10.640 -5.079 -1.032 1.00 95.88 171 VAL A C 1
ATOM 1378 O O . VAL A 1 171 ? -9.973 -5.258 -2.053 1.00 95.88 171 VAL A O 1
ATOM 1381 N N . THR A 1 172 ? -11.871 -4.574 -1.064 1.00 92.25 172 THR A N 1
ATOM 1382 C CA . THR A 1 172 ? -12.555 -4.130 -2.282 1.00 92.25 172 THR A CA 1
ATOM 1383 C C . THR A 1 172 ? -13.234 -2.784 -2.065 1.00 92.25 172 THR A C 1
ATOM 1385 O O . THR A 1 172 ? -13.802 -2.517 -1.008 1.00 92.25 172 THR A O 1
ATOM 1388 N N . LYS A 1 173 ? -13.226 -1.935 -3.093 1.00 89.00 173 LYS A N 1
ATOM 1389 C CA . LYS A 1 173 ? -13.974 -0.676 -3.117 1.00 89.00 173 LYS A CA 1
ATOM 1390 C C . LYS A 1 173 ? -14.489 -0.440 -4.533 1.00 89.00 173 LYS A C 1
ATOM 1392 O O . LYS A 1 173 ? -13.781 0.084 -5.389 1.00 89.00 173 LYS A O 1
ATOM 1397 N N . GLY A 1 174 ? -15.729 -0.873 -4.775 1.00 85.12 174 GLY A N 1
ATOM 1398 C CA . GLY A 1 174 ? -16.379 -0.765 -6.082 1.00 85.12 174 GLY A CA 1
ATOM 1399 C C . GLY A 1 174 ? -15.493 -1.259 -7.234 1.00 85.12 174 GLY A C 1
ATOM 1400 O O . GLY A 1 174 ? -14.742 -2.216 -7.077 1.00 85.12 174 GLY A O 1
ATOM 1401 N N . ASN A 1 175 ? -15.573 -0.568 -8.373 1.00 87.06 175 ASN A N 1
ATOM 1402 C CA . ASN A 1 175 ? -14.684 -0.775 -9.525 1.00 87.06 175 ASN A CA 1
ATOM 1403 C C . ASN A 1 175 ? -13.605 0.319 -9.631 1.00 87.06 175 ASN A C 1
ATOM 1405 O O . ASN A 1 175 ? -12.896 0.391 -10.630 1.00 87.06 175 ASN A O 1
ATOM 1409 N N . GLU A 1 176 ? -13.539 1.223 -8.651 1.00 88.81 176 GLU A N 1
ATOM 1410 C CA . GLU A 1 176 ? -12.660 2.395 -8.684 1.00 88.81 176 GLU A CA 1
ATOM 1411 C C . GLU A 1 176 ? -11.265 2.086 -8.124 1.00 88.81 176 GLU A C 1
ATOM 1413 O O . GLU A 1 176 ? -10.302 2.745 -8.510 1.00 88.81 176 GLU A O 1
ATOM 1418 N N . TYR A 1 177 ? -11.143 1.046 -7.292 1.00 94.56 177 TYR A N 1
ATOM 1419 C CA . TYR A 1 177 ? -9.876 0.486 -6.824 1.00 94.56 177 TYR A CA 1
ATOM 1420 C C . TYR A 1 177 ? -9.722 -0.965 -7.268 1.00 94.56 177 TYR A C 1
ATOM 1422 O O . TYR A 1 177 ? -10.697 -1.703 -7.421 1.00 94.56 177 TYR A O 1
ATOM 1430 N N . VAL A 1 178 ? -8.474 -1.379 -7.461 1.00 96.69 178 VAL A N 1
ATOM 1431 C CA . VAL A 1 178 ? -8.135 -2.780 -7.709 1.00 96.69 178 VAL A CA 1
ATOM 1432 C C . VAL A 1 178 ? -8.358 -3.574 -6.421 1.00 96.69 178 VAL A C 1
ATOM 1434 O O . VAL A 1 178 ? -7.971 -3.119 -5.348 1.00 96.69 178 VAL A O 1
ATOM 1437 N N . LYS A 1 179 ? -8.977 -4.758 -6.518 1.00 95.06 179 LYS A N 1
ATOM 1438 C CA . LYS A 1 179 ? -9.067 -5.690 -5.384 1.00 95.06 179 LYS A CA 1
ATOM 1439 C C . LYS A 1 179 ? -7.653 -6.025 -4.909 1.00 95.06 179 LYS A C 1
ATOM 1441 O O . LYS A 1 179 ? -6.836 -6.466 -5.717 1.00 95.06 179 LYS A O 1
ATOM 1446 N N . THR A 1 180 ? -7.407 -5.892 -3.612 1.00 95.69 180 THR A N 1
ATOM 1447 C CA . THR A 1 180 ? -6.104 -6.198 -3.016 1.00 95.69 180 THR A CA 1
ATOM 1448 C C . THR A 1 180 ? -6.224 -7.315 -2.000 1.00 95.69 180 THR A C 1
ATOM 1450 O O . THR A 1 180 ? -7.150 -7.330 -1.192 1.00 95.69 180 THR A O 1
ATOM 1453 N N . GLU A 1 181 ? -5.262 -8.231 -2.033 1.00 92.50 181 GLU A N 1
ATOM 1454 C CA . GLU A 1 181 ? -5.111 -9.306 -1.058 1.00 92.50 181 GLU A CA 1
ATOM 1455 C C . GLU A 1 181 ? -3.812 -9.104 -0.262 1.00 92.50 181 GLU A C 1
ATOM 1457 O O . GLU A 1 181 ? -2.827 -8.575 -0.784 1.00 92.50 181 GLU A O 1
ATOM 1462 N N . SER A 1 182 ? -3.826 -9.481 1.016 1.00 90.00 182 SER A N 1
ATOM 1463 C CA . SER A 1 182 ? -2.689 -9.350 1.934 1.00 90.00 182 SER A CA 1
ATOM 1464 C C . SER A 1 182 ? -2.791 -10.346 3.083 1.00 90.00 182 SER A C 1
ATOM 1466 O O . SER A 1 182 ? -3.816 -11.008 3.260 1.00 90.00 182 SER A O 1
ATOM 1468 N N . SER A 1 183 ? -1.742 -10.408 3.891 1.00 88.44 183 SER A N 1
ATOM 1469 C CA . SER A 1 183 ? -1.749 -11.026 5.211 1.00 88.44 183 SER A CA 1
ATOM 1470 C C . SER A 1 183 ? -1.460 -9.965 6.284 1.00 88.44 183 SER A C 1
ATOM 1472 O O . SER A 1 183 ? -0.918 -8.891 5.994 1.00 88.44 183 SER A O 1
ATOM 1474 N N . PHE A 1 184 ? -1.848 -10.248 7.524 1.00 86.44 184 PHE A N 1
ATOM 1475 C CA . PHE A 1 184 ? -1.384 -9.516 8.702 1.00 86.44 184 PHE A CA 1
ATOM 1476 C C . PHE A 1 184 ? -1.315 -10.453 9.910 1.00 86.44 184 PHE A C 1
ATOM 1478 O O . PHE A 1 184 ? -1.971 -11.495 9.932 1.00 86.44 184 PHE A O 1
ATOM 1485 N N . VAL A 1 185 ? -0.526 -10.081 10.920 1.00 84.25 185 VAL A N 1
ATOM 1486 C CA . VAL A 1 185 ? -0.370 -10.857 12.157 1.00 84.25 185 VAL A CA 1
ATOM 1487 C C . VAL A 1 185 ? -0.962 -10.086 13.334 1.00 84.25 185 VAL A C 1
ATOM 1489 O O . VAL A 1 185 ? -0.631 -8.924 13.557 1.00 84.25 185 VAL A O 1
ATOM 1492 N N . LEU A 1 186 ? -1.826 -10.746 14.103 1.00 82.94 186 LEU A N 1
ATOM 1493 C CA . LEU A 1 186 ? -2.351 -10.258 15.381 1.00 82.94 186 LEU A CA 1
ATOM 1494 C C . LEU A 1 186 ? -1.618 -10.923 16.545 1.00 82.94 186 LEU A C 1
ATOM 1496 O O . LEU A 1 186 ? -1.418 -12.140 16.531 1.00 82.94 186 LEU A O 1
ATOM 1500 N N . SER A 1 187 ? -1.238 -10.147 17.566 1.00 76.12 187 SER A N 1
ATOM 1501 C CA . SER A 1 187 ? -0.492 -10.665 18.717 1.00 76.12 187 SER A CA 1
ATOM 1502 C C . SER A 1 187 ? -0.904 -10.026 20.044 1.00 76.12 187 SER A C 1
ATOM 1504 O O . SER A 1 187 ? -0.835 -8.813 20.197 1.00 76.12 187 SER A O 1
ATOM 1506 N N . GLN A 1 188 ? -1.197 -10.855 21.049 1.00 64.12 188 GLN A N 1
ATOM 1507 C CA . GLN A 1 188 ? -1.537 -10.457 22.422 1.00 64.12 188 GLN A CA 1
ATOM 1508 C C . GLN A 1 188 ? -2.826 -9.632 22.545 1.00 64.12 188 GLN A C 1
ATOM 1510 O O . GLN A 1 188 ? -2.977 -8.869 23.497 1.00 64.12 188 GLN A O 1
ATOM 1515 N N . GLY A 1 189 ? -3.768 -9.770 21.607 1.00 54.06 189 GLY A N 1
ATOM 1516 C CA . GLY A 1 189 ? -4.974 -8.936 21.586 1.00 54.06 189 GLY A CA 1
ATOM 1517 C C . GLY A 1 189 ? -4.714 -7.453 21.283 1.00 54.06 189 GLY A C 1
ATOM 1518 O O . GLY A 1 189 ? -5.662 -6.674 21.260 1.00 54.06 189 GLY A O 1
ATOM 1519 N N . GLU A 1 190 ? -3.468 -7.076 21.000 1.00 51.16 190 GLU A N 1
ATOM 1520 C CA . GLU A 1 190 ? -3.065 -5.789 20.443 1.00 51.16 190 GLU A CA 1
ATOM 1521 C C . GLU A 1 190 ? -2.616 -6.012 18.995 1.00 51.16 190 GLU A C 1
ATOM 1523 O O . GLU A 1 190 ? -2.352 -7.139 18.560 1.00 51.16 190 GLU A O 1
ATOM 1528 N N . VAL A 1 191 ? -2.557 -4.940 18.213 1.00 51.50 191 VAL A N 1
ATOM 1529 C CA . VAL A 1 191 ? -1.825 -5.002 16.952 1.00 51.50 191 VAL A CA 1
ATOM 1530 C C . VAL A 1 191 ? -0.446 -4.408 17.204 1.00 51.50 191 VAL A C 1
ATOM 1532 O O . VAL A 1 191 ? -0.360 -3.295 17.715 1.00 51.50 191 VAL A O 1
ATOM 1535 N N . ALA A 1 192 ? 0.619 -5.157 16.895 1.00 48.16 192 ALA A N 1
ATOM 1536 C CA . ALA A 1 192 ? 2.006 -4.716 17.098 1.00 48.16 192 ALA A CA 1
ATOM 1537 C C . ALA A 1 192 ? 2.303 -3.361 16.413 1.00 48.16 192 ALA A C 1
ATOM 1539 O O . ALA A 1 192 ? 3.122 -2.585 16.900 1.00 48.16 192 ALA A O 1
ATOM 1540 N N . SER A 1 193 ? 1.559 -3.067 15.345 1.00 58.56 193 SER A N 1
ATOM 1541 C CA . SER A 1 193 ? 1.404 -1.797 14.635 1.00 58.56 193 SER A CA 1
ATOM 1542 C C . SER A 1 193 ? -0.027 -1.751 14.076 1.00 58.56 193 SER A C 1
ATOM 1544 O O . SER A 1 193 ? -0.630 -2.801 13.892 1.00 58.56 193 SER A O 1
ATOM 1546 N N . THR A 1 194 ? -0.636 -0.592 13.798 1.00 64.56 194 THR A N 1
ATOM 1547 C CA . THR A 1 194 ? -1.939 -0.616 13.091 1.00 64.56 194 THR A CA 1
ATOM 1548 C C . THR A 1 194 ? -1.705 -1.205 11.691 1.00 64.56 194 THR A C 1
ATOM 1550 O O . THR A 1 194 ? -0.987 -0.571 10.914 1.00 64.56 194 THR A O 1
ATOM 1553 N N . PRO A 1 195 ? -2.273 -2.380 11.336 1.00 80.00 195 PRO A N 1
ATOM 1554 C CA . PRO A 1 195 ? -2.051 -2.969 10.028 1.00 80.00 195 PRO A CA 1
ATOM 1555 C C . PRO A 1 195 ? -2.615 -2.018 8.987 1.00 80.00 195 PRO A C 1
ATOM 1557 O O . PRO A 1 195 ? -3.706 -1.466 9.158 1.00 80.00 195 PRO A O 1
ATOM 1560 N N . GLN A 1 196 ? -1.894 -1.851 7.891 1.00 88.50 196 GLN A N 1
ATOM 1561 C CA . GLN A 1 196 ? -2.329 -0.975 6.823 1.00 88.50 196 GLN A CA 1
ATOM 1562 C C . GLN A 1 196 ? -2.252 -1.639 5.460 1.00 88.50 196 GLN A C 1
ATOM 1564 O O . GLN A 1 196 ? -1.463 -2.552 5.205 1.00 88.50 196 GLN A O 1
ATOM 1569 N N . ILE A 1 197 ? -3.113 -1.168 4.573 1.00 93.19 197 ILE A N 1
ATOM 1570 C CA . ILE A 1 197 ? -3.213 -1.663 3.214 1.00 93.19 197 ILE A CA 1
ATOM 1571 C C . ILE A 1 197 ? -3.572 -0.521 2.277 1.00 93.19 197 ILE A C 1
ATOM 1573 O O . ILE A 1 197 ? -4.590 0.156 2.440 1.00 93.19 197 ILE A O 1
ATOM 1577 N N . SER A 1 198 ? -2.730 -0.347 1.266 1.00 95.81 198 SER A N 1
ATOM 1578 C CA . SER A 1 198 ? -2.915 0.669 0.247 1.00 95.81 198 SER A CA 1
ATOM 1579 C C . SER A 1 198 ? -3.405 0.050 -1.057 1.00 95.81 198 SER A C 1
ATOM 1581 O O . SER A 1 198 ? -2.839 -0.920 -1.570 1.00 95.81 198 SER A O 1
ATOM 1583 N N . LEU A 1 199 ? -4.496 0.602 -1.591 1.00 96.62 199 LEU A N 1
ATOM 1584 C CA . LEU A 1 199 ? -5.151 0.121 -2.803 1.00 96.62 199 LEU A CA 1
ATOM 1585 C C . LEU A 1 199 ? -4.881 1.081 -3.960 1.00 96.62 199 LEU A C 1
ATOM 1587 O O . LEU A 1 199 ? -5.147 2.282 -3.839 1.00 96.62 199 LEU A O 1
ATOM 1591 N N . PRO A 1 200 ? -4.451 0.577 -5.124 1.00 96.25 200 PRO A N 1
ATOM 1592 C CA . PRO A 1 200 ? -4.332 1.412 -6.300 1.00 96.25 200 PRO A CA 1
ATOM 1593 C C . PRO A 1 200 ? -5.691 1.635 -6.960 1.00 96.25 200 PRO A C 1
ATOM 1595 O O . PRO A 1 200 ? -6.477 0.702 -7.144 1.00 96.25 200 PRO A O 1
ATOM 1598 N N . LYS A 1 201 ? -5.944 2.867 -7.414 1.00 93.50 201 LYS A N 1
ATOM 1599 C CA . LYS A 1 201 ? -7.093 3.160 -8.285 1.00 93.50 201 LYS A CA 1
ATOM 1600 C C . LYS A 1 201 ? -7.024 2.348 -9.561 1.00 93.50 201 LYS A C 1
ATOM 1602 O O . LYS A 1 201 ? -5.952 2.309 -10.160 1.00 93.50 201 LYS A O 1
ATOM 1607 N N . ALA A 1 202 ? -8.135 1.779 -10.017 1.00 91.94 202 ALA A N 1
ATOM 1608 C CA . ALA A 1 202 ? -8.262 1.125 -11.317 1.00 91.94 202 ALA A CA 1
ATOM 1609 C C . ALA A 1 202 ? -8.236 2.156 -12.465 1.00 91.94 202 ALA A C 1
ATOM 1611 O O . ALA A 1 202 ? -8.699 3.285 -12.303 1.00 91.94 202 ALA A O 1
ATOM 1612 N N . VAL A 1 203 ? -7.666 1.796 -13.622 1.00 89.06 203 VAL A N 1
ATOM 1613 C CA . VAL A 1 203 ? -7.611 2.673 -14.815 1.00 89.06 203 VAL A CA 1
ATOM 1614 C C . VAL A 1 203 ? -7.759 1.896 -16.119 1.00 89.06 203 VAL A C 1
ATOM 1616 O O . VAL A 1 203 ? -7.445 0.713 -16.182 1.00 89.06 203 VAL A O 1
ATOM 1619 N N . ASP A 1 204 ? -8.113 2.590 -17.195 1.00 88.38 204 ASP A N 1
ATOM 1620 C CA . ASP A 1 204 ? -8.418 1.978 -18.494 1.00 88.38 204 ASP A CA 1
ATOM 1621 C C . ASP A 1 204 ? -7.203 1.839 -19.442 1.00 88.38 204 ASP A C 1
ATOM 1623 O O . ASP A 1 204 ? -7.353 1.893 -20.663 1.00 88.38 204 ASP A O 1
ATOM 1627 N N . PHE A 1 205 ? -5.982 1.693 -18.916 1.00 82.75 205 PHE A N 1
ATOM 1628 C CA . PHE A 1 205 ? -4.765 1.519 -19.725 1.00 82.75 205 PHE A CA 1
ATOM 1629 C C . PHE A 1 205 ? -3.843 0.429 -19.174 1.00 82.75 205 PHE A C 1
ATOM 1631 O O . PHE A 1 205 ? -3.871 0.127 -17.980 1.00 82.75 205 PHE A O 1
ATOM 1638 N N . LYS A 1 206 ? -3.008 -0.138 -20.058 1.00 86.81 206 LYS A N 1
ATOM 1639 C CA . LYS A 1 206 ? -2.060 -1.198 -19.708 1.00 86.81 206 LYS A CA 1
ATOM 1640 C C . LYS A 1 206 ? -0.979 -0.651 -18.786 1.00 86.81 206 LYS A C 1
ATOM 1642 O O . LYS A 1 206 ? -0.298 0.321 -19.129 1.00 86.81 206 LYS A O 1
ATOM 1647 N N . ARG A 1 207 ? -0.784 -1.282 -17.633 1.00 93.56 207 ARG A N 1
ATOM 1648 C CA . ARG A 1 207 ? 0.231 -0.834 -16.676 1.00 93.56 207 ARG A CA 1
ATOM 1649 C C . ARG A 1 207 ? 0.592 -1.893 -15.657 1.00 93.56 207 ARG A C 1
ATOM 1651 O O . ARG A 1 207 ? -0.169 -2.822 -15.393 1.00 93.56 207 ARG A O 1
ATOM 1658 N N . ILE A 1 208 ? 1.714 -1.631 -15.010 1.00 96.81 208 ILE A N 1
ATOM 1659 C CA . ILE A 1 208 ? 2.114 -2.265 -13.765 1.00 96.81 208 ILE A CA 1
ATOM 1660 C C . ILE A 1 208 ? 2.033 -1.215 -12.667 1.00 96.81 208 ILE A C 1
ATOM 1662 O O . ILE A 1 208 ? 2.461 -0.078 -12.875 1.00 96.81 208 ILE A O 1
ATOM 1666 N N . LYS A 1 209 ? 1.480 -1.594 -11.519 1.00 97.12 209 LYS A N 1
ATOM 1667 C CA . LYS A 1 209 ? 1.616 -0.848 -10.273 1.00 97.12 209 LYS A CA 1
ATOM 1668 C C . LYS A 1 209 ? 2.340 -1.692 -9.242 1.00 97.12 209 LYS A C 1
ATOM 1670 O O . LYS A 1 209 ? 1.997 -2.859 -9.063 1.00 97.12 209 LYS A O 1
ATOM 1675 N N . ILE A 1 210 ? 3.314 -1.086 -8.585 1.00 98.19 210 ILE A N 1
ATOM 1676 C CA . ILE A 1 210 ? 4.086 -1.676 -7.500 1.00 98.19 210 ILE A CA 1
ATOM 1677 C C . ILE A 1 210 ? 3.841 -0.787 -6.289 1.00 98.19 210 ILE A C 1
ATOM 1679 O O . ILE A 1 210 ? 4.174 0.391 -6.342 1.00 98.19 210 ILE A O 1
ATOM 1683 N N . VAL A 1 211 ? 3.196 -1.328 -5.260 1.00 97.69 211 VAL A N 1
ATOM 1684 C CA . VAL A 1 211 ? 2.811 -0.596 -4.047 1.00 97.69 211 VAL A CA 1
ATOM 1685 C C . VAL A 1 211 ? 3.643 -1.116 -2.885 1.00 97.69 211 VAL A C 1
ATOM 1687 O O . VAL A 1 211 ? 3.594 -2.317 -2.605 1.00 97.69 211 VAL A O 1
ATOM 1690 N N . LEU A 1 212 ? 4.372 -0.219 -2.230 1.00 97.44 212 LEU A N 1
ATOM 1691 C CA . LEU A 1 212 ? 5.125 -0.448 -1.004 1.00 97.44 212 LEU A CA 1
ATOM 1692 C C . LEU A 1 212 ? 4.362 0.145 0.182 1.00 97.44 212 LEU A C 1
ATOM 1694 O O . LEU A 1 212 ? 4.051 1.334 0.200 1.00 97.44 212 LEU A O 1
ATOM 1698 N N . ASP A 1 213 ? 4.112 -0.681 1.192 1.00 94.81 213 ASP A N 1
ATOM 1699 C CA . ASP A 1 213 ? 3.631 -0.264 2.509 1.00 94.81 213 ASP A CA 1
ATOM 1700 C C . ASP A 1 213 ? 4.612 -0.759 3.572 1.00 94.81 213 ASP A C 1
ATOM 1702 O O . ASP A 1 213 ? 5.157 -1.852 3.436 1.00 94.81 213 ASP A O 1
ATOM 1706 N N . TRP A 1 214 ? 4.814 0.011 4.641 1.00 92.50 214 TRP A N 1
ATOM 1707 C CA . TRP A 1 214 ? 5.642 -0.382 5.787 1.00 92.50 214 TRP A CA 1
ATOM 1708 C C . TRP A 1 214 ? 5.069 0.150 7.101 1.00 92.50 214 TRP A C 1
ATOM 1710 O O . TRP A 1 214 ? 4.073 0.869 7.098 1.00 92.50 214 TRP A O 1
ATOM 1720 N N . GLY A 1 215 ? 5.650 -0.247 8.226 1.00 85.75 215 GLY A N 1
ATOM 1721 C CA . GLY A 1 215 ? 5.249 0.187 9.559 1.00 85.75 215 GLY A CA 1
ATOM 1722 C C . GLY A 1 215 ? 5.797 1.563 9.949 1.00 85.75 215 GLY A C 1
ATOM 1723 O O . GLY A 1 215 ? 6.174 2.390 9.119 1.00 85.75 215 GLY A O 1
ATOM 1724 N N . GLU A 1 216 ? 5.847 1.816 11.255 1.00 80.44 216 GLU A N 1
ATOM 1725 C CA . GLU A 1 216 ? 6.344 3.084 11.807 1.00 80.44 216 GLU A CA 1
ATOM 1726 C C . GLU A 1 216 ? 7.861 3.253 11.677 1.00 80.44 216 GLU A C 1
ATOM 1728 O O . GLU A 1 216 ? 8.372 4.366 11.592 1.00 80.44 216 GLU A O 1
ATOM 1733 N N . TYR A 1 217 ? 8.602 2.150 11.733 1.00 78.06 217 TYR A N 1
ATOM 1734 C CA . TYR A 1 217 ? 10.053 2.185 11.814 1.00 78.06 217 TYR A CA 1
ATOM 1735 C C . TYR A 1 217 ? 10.671 1.220 10.805 1.00 78.06 217 TYR A C 1
ATOM 1737 O O . TYR A 1 217 ? 10.323 0.045 10.847 1.00 78.06 217 TYR A O 1
ATOM 1745 N N . PRO A 1 218 ? 11.619 1.654 9.955 1.00 86.06 218 PRO A N 1
ATOM 1746 C CA . PRO A 1 218 ? 12.143 3.012 9.823 1.00 86.06 218 PRO A CA 1
ATOM 1747 C C . PRO A 1 218 ? 11.098 3.974 9.240 1.00 86.06 218 PRO A C 1
ATOM 1749 O O . PRO A 1 218 ? 10.099 3.552 8.661 1.00 86.06 218 PRO A O 1
ATOM 1752 N N . SER A 1 219 ? 11.335 5.275 9.397 1.00 80.38 219 SER A N 1
ATOM 1753 C CA . SER A 1 219 ? 10.389 6.294 8.936 1.00 80.38 219 SER A CA 1
ATOM 1754 C C . SER A 1 219 ? 10.357 6.446 7.418 1.00 80.38 219 SER A C 1
ATOM 1756 O O . SER A 1 219 ? 9.371 6.916 6.873 1.00 80.38 219 SER A O 1
ATOM 1758 N N . ASP A 1 220 ? 11.430 6.074 6.733 1.00 89.56 220 ASP A N 1
ATOM 1759 C CA . ASP A 1 220 ? 11.616 6.392 5.321 1.00 89.56 220 ASP A CA 1
ATOM 1760 C C . ASP A 1 220 ? 12.191 5.183 4.581 1.00 89.56 220 ASP A C 1
ATOM 1762 O O . ASP A 1 220 ? 13.351 4.803 4.809 1.00 89.56 220 ASP A O 1
ATOM 1766 N N . LEU A 1 221 ? 11.335 4.556 3.771 1.00 95.44 221 LEU A N 1
ATOM 1767 C CA . LEU A 1 221 ? 11.677 3.495 2.837 1.00 95.44 221 LEU A CA 1
ATOM 1768 C C . LEU A 1 221 ? 11.359 3.972 1.421 1.00 95.44 221 LEU A C 1
ATOM 1770 O O . LEU A 1 221 ? 10.204 4.237 1.108 1.00 95.44 221 LEU A O 1
ATOM 1774 N N . ASP A 1 222 ? 12.374 3.957 0.566 1.00 96.50 222 ASP A N 1
ATOM 1775 C CA . ASP A 1 222 ? 12.280 4.374 -0.825 1.00 96.50 222 ASP A C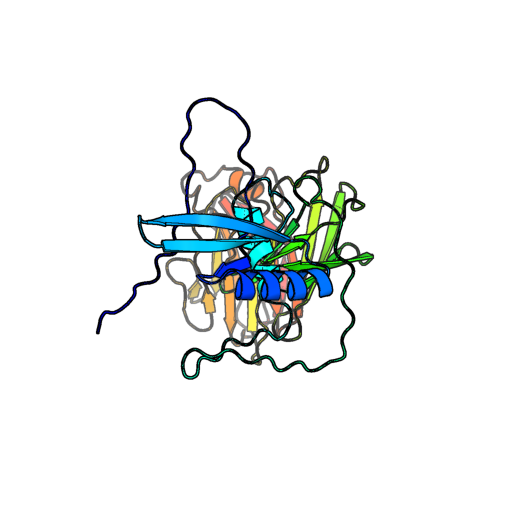A 1
ATOM 1776 C C . ASP A 1 222 ? 12.016 3.184 -1.751 1.00 96.50 222 ASP A C 1
ATOM 1778 O O . ASP A 1 222 ? 12.727 2.169 -1.739 1.00 96.50 222 ASP A O 1
ATOM 1782 N N . SER A 1 223 ? 11.065 3.355 -2.658 1.00 97.00 223 SER A N 1
ATOM 1783 C CA . SER A 1 223 ? 10.844 2.505 -3.819 1.00 97.00 223 SER A CA 1
ATOM 1784 C C . SER A 1 223 ? 11.799 2.875 -4.948 1.00 97.00 223 SER A C 1
ATOM 1786 O O . SER A 1 223 ? 11.838 4.013 -5.420 1.00 97.00 223 SER A O 1
ATOM 1788 N N . HIS A 1 224 ? 12.515 1.878 -5.460 1.00 97.69 224 HIS A N 1
ATOM 1789 C CA . HIS A 1 224 ? 13.366 2.019 -6.633 1.00 97.69 224 HIS A CA 1
ATOM 1790 C C . HIS A 1 224 ? 12.877 1.089 -7.741 1.00 97.69 224 HIS A C 1
ATOM 1792 O O . HIS A 1 224 ? 12.725 -0.113 -7.522 1.00 97.69 224 HIS A O 1
ATOM 1798 N N . VAL A 1 225 ? 12.665 1.636 -8.943 1.00 96.94 225 VAL A N 1
ATOM 1799 C CA . VAL A 1 225 ? 12.566 0.822 -10.162 1.00 96.94 225 VAL A CA 1
ATOM 1800 C C . VAL A 1 225 ? 13.584 1.270 -11.192 1.00 96.94 225 VAL A C 1
ATOM 1802 O O . VAL A 1 225 ? 13.736 2.466 -11.455 1.00 96.94 225 VAL A O 1
ATOM 1805 N N . GLU A 1 226 ? 14.264 0.303 -11.791 1.00 94.12 226 GLU A N 1
ATOM 1806 C CA . GLU A 1 226 ? 15.308 0.540 -12.780 1.00 94.12 226 GLU A CA 1
ATOM 1807 C C . GLU A 1 226 ? 15.081 -0.315 -14.026 1.00 94.12 226 GLU A C 1
ATOM 1809 O O . GLU A 1 226 ? 14.628 -1.456 -13.948 1.00 94.12 226 GLU A O 1
ATOM 1814 N N . ASP A 1 227 ? 15.376 0.265 -15.187 1.00 92.00 227 ASP A N 1
ATOM 1815 C CA . ASP A 1 227 ? 15.603 -0.454 -16.437 1.00 92.00 227 ASP A CA 1
ATOM 1816 C C . ASP A 1 227 ? 16.961 -0.033 -17.026 1.00 92.00 227 ASP A C 1
ATOM 1818 O O . ASP A 1 227 ? 17.635 0.855 -16.510 1.00 92.00 227 ASP A O 1
ATOM 1822 N N . SER A 1 228 ? 17.347 -0.622 -18.162 1.00 89.50 228 SER A N 1
ATOM 1823 C CA . SER A 1 228 ? 18.621 -0.319 -18.849 1.00 89.50 228 SER A CA 1
ATOM 1824 C C . SER A 1 228 ? 18.904 1.164 -19.175 1.00 89.50 228 SER A C 1
ATOM 1826 O O . SER A 1 228 ? 20.018 1.496 -19.581 1.00 89.50 228 SER A O 1
ATOM 1828 N N . ASN A 1 229 ? 17.913 2.057 -19.089 1.00 89.75 229 ASN A N 1
ATOM 1829 C CA . ASN A 1 229 ? 18.027 3.474 -19.440 1.00 89.75 229 ASN A CA 1
ATOM 1830 C C . ASN A 1 229 ? 17.602 4.424 -18.314 1.00 89.75 229 ASN A C 1
ATOM 1832 O O . ASN A 1 229 ? 18.031 5.582 -18.314 1.00 89.75 229 ASN A O 1
ATOM 1836 N N . PHE A 1 230 ? 16.703 3.992 -17.432 1.00 93.12 230 PHE A N 1
ATOM 1837 C CA . PHE A 1 230 ? 15.979 4.860 -16.514 1.00 93.12 230 PHE A CA 1
ATOM 1838 C C . PHE A 1 230 ? 15.959 4.290 -15.101 1.00 93.12 230 PHE A C 1
ATOM 1840 O O . PHE A 1 230 ? 15.772 3.096 -14.904 1.00 93.12 230 PHE A O 1
ATOM 1847 N N . HIS A 1 231 ? 16.064 5.185 -14.120 1.00 95.31 231 HIS A N 1
ATOM 1848 C CA . HIS A 1 231 ? 15.968 4.863 -12.700 1.00 95.31 231 HIS A CA 1
ATOM 1849 C C . HIS A 1 231 ? 14.987 5.824 -12.034 1.00 95.31 231 HIS A C 1
ATOM 1851 O O . HIS A 1 231 ? 15.223 7.033 -12.009 1.00 95.31 231 HIS A O 1
ATOM 1857 N N . ILE A 1 232 ? 13.885 5.290 -11.511 1.00 97.06 232 ILE A N 1
ATOM 1858 C CA . ILE A 1 232 ? 12.882 6.029 -10.743 1.00 97.06 232 ILE A CA 1
ATOM 1859 C C . ILE A 1 232 ? 13.082 5.785 -9.250 1.00 97.06 232 ILE A C 1
ATOM 1861 O O . ILE A 1 232 ? 13.188 4.639 -8.819 1.00 97.06 232 ILE A O 1
ATOM 1865 N N . TYR A 1 233 ? 13.112 6.882 -8.498 1.00 95.62 233 TYR A N 1
ATOM 1866 C CA . TYR A 1 233 ? 13.208 6.955 -7.036 1.00 95.62 233 TYR A CA 1
ATOM 1867 C C . TYR A 1 233 ? 12.864 8.387 -6.582 1.00 95.62 233 TYR A C 1
ATOM 1869 O O . TYR A 1 233 ? 12.594 9.241 -7.439 1.00 95.62 233 TYR A O 1
ATOM 1877 N N . PHE A 1 234 ? 12.924 8.686 -5.279 1.00 92.25 234 PHE A N 1
ATOM 1878 C CA . PHE A 1 234 ? 12.484 9.966 -4.697 1.00 92.25 234 PHE A CA 1
ATOM 1879 C C . PHE A 1 234 ? 13.004 11.224 -5.422 1.00 92.25 234 PHE A C 1
ATOM 1881 O O . PHE A 1 234 ? 12.266 12.186 -5.628 1.00 92.25 234 PHE A O 1
ATOM 1888 N N . SER A 1 235 ? 14.260 11.233 -5.896 1.00 92.75 235 SER A N 1
ATOM 1889 C CA . SER A 1 235 ? 14.820 12.418 -6.576 1.00 92.75 235 SER A CA 1
ATOM 1890 C C . SER A 1 235 ? 14.612 12.443 -8.098 1.00 92.75 235 SER A C 1
ATOM 1892 O O . SER A 1 235 ? 14.798 13.487 -8.730 1.00 92.75 235 SER A O 1
ATOM 1894 N N . ASN A 1 236 ? 14.184 11.324 -8.691 1.00 95.31 236 ASN A N 1
ATOM 1895 C CA . ASN A 1 236 ? 13.832 11.207 -10.105 1.00 95.31 236 ASN A CA 1
ATOM 1896 C C . ASN A 1 236 ? 12.481 10.498 -10.266 1.00 95.31 236 ASN A C 1
ATOM 1898 O O . ASN A 1 236 ? 12.378 9.399 -10.803 1.00 95.31 236 ASN A O 1
ATOM 1902 N N . MET A 1 237 ? 11.424 11.156 -9.799 1.00 94.94 237 MET A N 1
ATOM 1903 C CA . MET A 1 237 ? 10.090 10.559 -9.685 1.00 94.94 237 MET A CA 1
ATOM 1904 C C . MET A 1 237 ? 9.408 10.265 -11.028 1.00 94.94 237 MET A C 1
ATOM 1906 O O . MET A 1 237 ? 8.327 9.689 -11.050 1.00 94.94 237 MET A O 1
ATOM 1910 N N . LYS A 1 238 ? 9.956 10.698 -12.171 1.00 96.44 238 LYS A N 1
ATOM 1911 C CA . LYS A 1 238 ? 9.311 10.482 -13.472 1.00 96.44 238 LYS A CA 1
ATOM 1912 C C . LYS A 1 238 ? 10.295 10.499 -14.625 1.00 96.44 238 LYS A C 1
ATOM 1914 O O . LYS A 1 238 ? 10.875 11.536 -14.945 1.00 96.44 238 LYS A O 1
ATOM 1919 N N . GLN A 1 239 ? 10.369 9.384 -15.340 1.00 94.50 239 GLN A N 1
ATOM 1920 C CA . GLN A 1 239 ? 11.205 9.252 -16.523 1.00 94.50 239 GLN A CA 1
ATOM 1921 C C . GLN A 1 239 ? 10.656 8.178 -17.463 1.00 94.50 239 GLN A C 1
ATOM 1923 O O . GLN A 1 239 ? 10.203 7.118 -17.036 1.00 94.50 239 GLN A O 1
ATOM 1928 N N . GLY A 1 240 ? 10.677 8.458 -18.768 1.00 91.56 240 GLY A N 1
ATOM 1929 C CA . GLY A 1 240 ? 10.148 7.531 -19.766 1.00 91.56 240 GLY A CA 1
ATOM 1930 C C . GLY A 1 240 ? 8.672 7.206 -19.519 1.00 91.56 240 GLY A C 1
ATOM 1931 O O . GLY A 1 240 ? 7.823 8.100 -19.502 1.00 91.56 240 GLY A O 1
ATOM 1932 N N . ASN A 1 241 ? 8.373 5.918 -19.360 1.00 92.12 241 ASN A N 1
ATOM 1933 C CA . ASN A 1 241 ? 7.043 5.386 -19.072 1.00 92.12 241 ASN A CA 1
ATOM 1934 C C . ASN A 1 241 ? 6.822 5.058 -17.584 1.00 92.12 241 ASN A C 1
ATOM 1936 O O . ASN A 1 241 ? 5.792 4.475 -17.250 1.00 92.12 241 ASN A O 1
ATOM 1940 N N . MET A 1 242 ? 7.758 5.425 -16.709 1.00 95.25 242 MET A N 1
ATOM 1941 C CA . MET A 1 242 ? 7.730 5.099 -15.288 1.00 95.25 242 MET A CA 1
ATOM 1942 C C . MET A 1 242 ? 7.548 6.361 -14.438 1.00 95.25 242 MET A C 1
ATOM 1944 O O . MET A 1 242 ? 8.065 7.434 -14.770 1.00 95.25 242 MET A O 1
ATOM 1948 N N . GLU A 1 243 ? 6.783 6.246 -13.358 1.00 95.75 243 GLU A N 1
ATOM 1949 C CA . GLU A 1 243 ? 6.567 7.327 -12.396 1.00 95.75 243 GLU A CA 1
ATOM 1950 C C . GLU A 1 243 ? 6.390 6.794 -10.972 1.00 95.75 243 GLU A C 1
ATOM 1952 O O . GLU A 1 243 ? 5.751 5.762 -10.783 1.00 95.75 243 GLU A O 1
ATOM 1957 N N . LEU A 1 244 ? 6.938 7.523 -10.004 1.00 94.94 244 LEU A N 1
ATOM 1958 C CA . LEU A 1 244 ? 6.632 7.451 -8.581 1.00 94.94 244 LEU A CA 1
ATOM 1959 C C . LEU A 1 244 ? 5.554 8.506 -8.296 1.00 94.94 244 LEU A C 1
ATOM 1961 O O . LEU A 1 244 ? 5.670 9.663 -8.712 1.00 94.94 244 LEU A O 1
ATOM 1965 N N . ASP A 1 245 ? 4.474 8.086 -7.659 1.00 86.81 245 ASP A N 1
ATOM 1966 C CA . ASP A 1 245 ? 3.315 8.900 -7.289 1.00 86.81 245 ASP A CA 1
ATOM 1967 C C . ASP A 1 245 ? 3.636 9.962 -6.224 1.00 86.81 245 ASP A C 1
ATOM 1969 O O . ASP A 1 245 ? 3.238 11.126 -6.355 1.00 86.81 245 ASP A O 1
ATOM 1973 N N . ARG A 1 246 ? 4.365 9.550 -5.188 1.00 80.62 246 ARG A N 1
ATOM 1974 C CA . ARG A 1 246 ? 4.679 10.293 -3.980 1.00 80.62 246 ARG A CA 1
ATOM 1975 C C . ARG A 1 246 ? 5.916 9.679 -3.325 1.00 80.62 246 ARG A C 1
ATOM 1977 O O . ARG A 1 246 ? 6.125 8.478 -3.382 1.00 80.62 246 ARG A O 1
ATOM 1984 N N . ASP A 1 247 ? 6.684 10.553 -2.697 1.00 77.81 247 ASP A N 1
ATOM 1985 C CA . ASP A 1 247 ? 7.759 10.232 -1.762 1.00 77.81 247 ASP A CA 1
ATOM 1986 C C . ASP A 1 247 ? 7.208 10.426 -0.329 1.00 77.81 247 ASP A C 1
ATOM 1988 O O . ASP A 1 247 ? 6.691 11.513 -0.011 1.00 77.81 247 ASP A O 1
ATOM 1992 N N . ASP A 1 248 ? 7.194 9.365 0.490 1.00 69.25 248 ASP A N 1
ATOM 1993 C CA . ASP A 1 248 ? 6.755 9.418 1.896 1.00 69.25 248 ASP A CA 1
ATOM 1994 C C . ASP A 1 248 ? 7.907 9.236 2.882 1.00 69.25 248 ASP A C 1
ATOM 1996 O O . ASP A 1 248 ? 8.281 8.129 3.252 1.00 69.25 248 ASP A O 1
ATOM 2000 N N . THR A 1 249 ? 8.339 10.355 3.454 1.00 75.44 249 THR A N 1
ATOM 2001 C CA . THR A 1 249 ? 9.456 10.396 4.398 1.00 75.44 249 THR A CA 1
ATOM 2002 C C . THR A 1 249 ? 9.034 10.286 5.877 1.00 75.44 249 THR A C 1
ATOM 2004 O O . THR A 1 249 ? 9.814 10.644 6.765 1.00 75.44 249 THR A O 1
ATOM 2007 N N . SER A 1 250 ? 7.765 9.975 6.183 1.00 69.62 250 SER A N 1
ATOM 2008 C CA . SER A 1 250 ? 7.151 10.211 7.509 1.00 69.62 250 SER A CA 1
ATOM 2009 C C . SER A 1 250 ? 6.592 8.978 8.224 1.00 69.62 250 SER A C 1
ATOM 2011 O O . SER A 1 250 ? 5.934 9.117 9.259 1.00 69.62 250 SER A O 1
ATOM 2013 N N . SER A 1 251 ? 6.986 7.788 7.779 1.00 73.88 251 SER A N 1
ATOM 2014 C CA . SER A 1 251 ? 6.544 6.457 8.222 1.00 73.88 251 SER A CA 1
ATOM 2015 C C . SER A 1 251 ? 5.187 6.057 7.657 1.00 73.88 251 SER A C 1
ATOM 2017 O O . SER A 1 251 ? 4.418 6.897 7.199 1.00 73.88 251 SER A O 1
ATOM 2019 N N . TYR A 1 252 ? 4.867 4.762 7.728 1.00 76.88 252 TYR A N 1
ATOM 2020 C CA . TYR A 1 252 ? 3.588 4.214 7.278 1.00 76.88 252 TYR A CA 1
ATOM 2021 C C . TYR A 1 252 ? 3.268 4.416 5.788 1.00 76.88 252 TYR A C 1
ATOM 2023 O O . TYR A 1 252 ? 2.120 4.172 5.414 1.00 76.88 252 TYR A O 1
ATOM 2031 N N . GLY A 1 253 ? 4.219 4.828 4.944 1.00 83.94 253 GLY A N 1
ATOM 2032 C CA . GLY A 1 253 ? 4.032 5.014 3.500 1.00 83.94 253 GLY A CA 1
ATOM 2033 C C . GLY A 1 253 ? 2.637 5.521 3.068 1.00 83.94 253 GLY A C 1
ATOM 2034 O O . GLY A 1 253 ? 1.972 6.292 3.778 1.00 83.94 253 GLY A O 1
ATOM 2035 N N . PRO A 1 254 ? 2.095 5.041 1.936 1.00 92.56 254 PRO A N 1
ATOM 2036 C CA . PRO A 1 254 ? 2.700 4.155 0.938 1.00 92.56 254 PRO A CA 1
ATOM 2037 C C . PRO A 1 254 ? 3.603 4.903 -0.048 1.00 92.56 254 PRO A C 1
ATOM 2039 O O . PRO A 1 254 ? 3.567 6.132 -0.127 1.00 92.56 254 PRO A O 1
ATOM 2042 N N . GLU A 1 255 ? 4.299 4.124 -0.874 1.00 95.06 255 GLU A N 1
ATOM 2043 C CA . GLU A 1 255 ? 4.853 4.571 -2.154 1.00 95.06 255 GLU A CA 1
ATOM 2044 C C . GLU A 1 255 ? 4.372 3.675 -3.300 1.00 95.06 255 GLU A C 1
ATOM 2046 O O . GLU A 1 255 ? 4.334 2.447 -3.172 1.00 95.06 255 GLU A O 1
ATOM 2051 N N . THR A 1 256 ? 4.017 4.271 -4.441 1.00 96.44 256 THR A N 1
ATOM 2052 C CA . THR A 1 256 ? 3.535 3.548 -5.623 1.00 96.44 256 THR A CA 1
ATOM 2053 C C . THR A 1 256 ? 4.312 3.905 -6.884 1.00 96.44 256 THR A C 1
ATOM 2055 O O . THR A 1 256 ? 4.196 4.989 -7.459 1.00 96.44 256 THR A O 1
ATOM 2058 N N . ILE A 1 257 ? 4.987 2.910 -7.452 1.00 97.25 257 ILE A N 1
ATOM 2059 C CA . ILE A 1 257 ? 5.561 3.015 -8.793 1.00 97.25 257 ILE A CA 1
ATOM 2060 C C . ILE A 1 257 ? 4.544 2.546 -9.835 1.00 97.25 257 ILE A C 1
ATOM 2062 O O . ILE A 1 257 ? 3.975 1.457 -9.744 1.00 97.25 257 ILE A O 1
ATOM 2066 N N . THR A 1 258 ? 4.344 3.354 -10.876 1.00 96.88 258 THR A N 1
ATOM 2067 C CA . THR A 1 258 ? 3.546 3.019 -12.058 1.00 96.88 258 THR A CA 1
ATOM 2068 C C . THR A 1 258 ? 4.435 2.902 -13.295 1.00 96.88 258 THR A C 1
ATOM 2070 O O . THR A 1 258 ? 5.086 3.866 -13.689 1.00 96.88 258 THR A O 1
ATOM 2073 N N . ILE A 1 259 ? 4.382 1.754 -13.977 1.00 96.38 259 ILE A N 1
ATOM 2074 C CA . ILE A 1 259 ? 5.007 1.521 -15.289 1.00 96.38 259 ILE A CA 1
ATOM 2075 C C . ILE A 1 259 ? 3.897 1.462 -16.341 1.00 96.38 259 ILE A C 1
ATOM 2077 O O . ILE A 1 259 ? 3.094 0.527 -16.363 1.00 96.38 259 ILE A O 1
ATOM 2081 N N . LYS A 1 260 ? 3.825 2.466 -17.214 1.00 94.94 260 LYS A N 1
ATOM 2082 C CA . LYS A 1 260 ? 2.818 2.577 -18.282 1.00 94.94 260 LYS A CA 1
ATOM 2083 C C . LYS A 1 260 ? 3.272 1.807 -19.512 1.00 94.94 260 LYS A C 1
ATOM 2085 O O . LYS A 1 260 ? 4.437 1.894 -19.880 1.00 94.94 260 LYS A O 1
ATOM 2090 N N . ASP A 1 261 ? 2.371 1.079 -20.164 1.00 92.12 261 ASP A N 1
ATOM 2091 C CA . ASP A 1 261 ? 2.676 0.340 -21.398 1.00 92.12 261 ASP A CA 1
ATOM 2092 C C . ASP A 1 261 ? 3.986 -0.485 -21.314 1.00 92.12 261 ASP A C 1
ATOM 2094 O O . ASP A 1 261 ? 4.889 -0.303 -22.139 1.00 92.12 261 ASP A O 1
ATOM 2098 N N . PRO A 1 262 ? 4.129 -1.378 -20.309 1.00 91.00 262 PRO A N 1
ATOM 2099 C CA . PRO A 1 262 ? 5.357 -2.145 -20.093 1.00 91.00 262 PRO A CA 1
ATOM 2100 C C . PRO A 1 262 ? 5.715 -2.958 -21.344 1.00 91.00 262 PRO A C 1
ATOM 2102 O O . PRO A 1 262 ? 4.855 -3.647 -21.925 1.00 91.00 262 PRO A O 1
ATOM 2105 N N . LYS A 1 263 ? 6.984 -2.870 -21.765 1.00 87.50 263 LYS A N 1
ATOM 2106 C CA . LYS A 1 263 ? 7.472 -3.489 -23.005 1.00 87.50 263 LYS A CA 1
ATOM 2107 C C . LYS A 1 263 ? 7.973 -4.909 -22.767 1.00 87.50 263 LYS A C 1
ATOM 2109 O O . LYS A 1 263 ? 8.500 -5.232 -21.714 1.00 87.50 263 LYS A O 1
ATOM 2114 N N . ILE A 1 264 ? 7.853 -5.749 -23.794 1.00 85.94 264 ILE A N 1
ATOM 2115 C CA . ILE A 1 264 ? 8.222 -7.171 -23.721 1.00 85.94 264 ILE A CA 1
ATOM 2116 C C . ILE A 1 264 ? 9.739 -7.427 -23.689 1.00 85.94 264 ILE A C 1
ATOM 2118 O O . ILE A 1 264 ? 10.160 -8.496 -23.280 1.00 85.94 264 ILE A O 1
ATOM 2122 N N . ASN A 1 265 ? 10.560 -6.464 -24.110 1.00 86.56 265 ASN A N 1
ATOM 2123 C CA . ASN A 1 265 ? 12.020 -6.616 -24.144 1.00 86.56 265 ASN A CA 1
ATOM 2124 C C . ASN A 1 265 ? 12.730 -5.825 -23.037 1.00 86.56 265 ASN A C 1
ATOM 2126 O O . ASN A 1 265 ? 13.957 -5.825 -23.005 1.00 86.56 265 ASN A O 1
ATOM 2130 N N . ASP A 1 266 ? 11.973 -5.135 -22.183 1.00 90.88 266 ASP A N 1
ATOM 2131 C CA . ASP A 1 266 ? 12.521 -4.359 -21.075 1.00 90.88 266 ASP A CA 1
ATOM 2132 C C . ASP A 1 266 ? 12.503 -5.252 -19.816 1.00 90.88 266 ASP A C 1
ATOM 2134 O O . ASP A 1 266 ? 11.582 -6.058 -19.628 1.00 90.88 266 ASP A O 1
ATOM 2138 N N . VAL A 1 267 ? 13.536 -5.126 -18.983 1.00 95.06 267 VAL A N 1
ATOM 2139 C CA . VAL A 1 267 ? 13.608 -5.722 -17.643 1.00 95.06 267 VAL A CA 1
ATOM 2140 C C . VAL A 1 267 ? 13.440 -4.582 -16.651 1.00 95.06 267 VAL A C 1
ATOM 2142 O O . VAL A 1 267 ? 14.148 -3.584 -16.762 1.00 95.06 267 VAL A O 1
ATOM 2145 N N . TYR A 1 268 ? 12.490 -4.725 -15.731 1.00 95.88 268 TYR A N 1
ATOM 2146 C CA . TYR A 1 268 ? 12.260 -3.766 -14.656 1.00 95.88 268 TYR A CA 1
ATOM 2147 C C . TYR A 1 268 ? 12.678 -4.397 -13.335 1.00 95.88 268 TYR A C 1
ATOM 2149 O O . TYR A 1 268 ? 12.054 -5.360 -12.888 1.00 95.88 268 TYR A O 1
ATOM 2157 N N . GLU A 1 269 ? 13.726 -3.872 -12.725 1.00 97.00 269 GLU A N 1
ATOM 2158 C CA . GLU A 1 269 ? 14.239 -4.324 -11.434 1.00 97.00 269 GLU A CA 1
ATOM 2159 C C . GLU A 1 269 ? 13.625 -3.473 -10.337 1.00 97.00 269 GLU A C 1
ATOM 2161 O O . GLU A 1 269 ? 13.705 -2.247 -10.402 1.00 97.00 269 GLU A O 1
ATOM 2166 N N . TYR A 1 270 ? 12.997 -4.108 -9.348 1.00 98.19 270 TYR A N 1
ATOM 2167 C CA . TYR A 1 270 ? 12.396 -3.400 -8.226 1.00 98.19 270 TYR A CA 1
ATOM 2168 C C . TYR A 1 270 ? 13.061 -3.789 -6.909 1.00 98.19 270 TYR A C 1
ATOM 2170 O O . TYR A 1 270 ? 13.131 -4.968 -6.534 1.00 98.19 270 TYR A O 1
ATOM 2178 N N . TYR A 1 271 ? 13.498 -2.772 -6.175 1.00 98.44 271 TYR A N 1
ATOM 2179 C CA . TYR A 1 271 ? 14.065 -2.931 -4.848 1.00 98.44 271 TYR A CA 1
ATOM 2180 C C . TYR A 1 271 ? 13.622 -1.801 -3.917 1.00 98.44 271 TYR A C 1
ATOM 2182 O O . TYR A 1 271 ? 13.239 -0.719 -4.358 1.00 98.44 271 TYR A O 1
ATOM 2190 N N . VAL A 1 272 ? 13.681 -2.069 -2.616 1.00 98.44 272 VAL A N 1
ATOM 2191 C CA . VAL A 1 272 ? 13.416 -1.082 -1.565 1.00 98.44 272 VAL A CA 1
ATOM 2192 C C . VAL A 1 272 ? 14.738 -0.679 -0.930 1.00 98.44 272 VAL A C 1
ATOM 2194 O O . VAL A 1 272 ? 15.577 -1.540 -0.645 1.00 98.44 272 VAL A O 1
ATOM 2197 N N . PHE A 1 273 ? 14.931 0.616 -0.708 1.00 97.81 273 PHE A N 1
ATOM 2198 C CA . PHE A 1 273 ? 16.085 1.163 -0.009 1.00 97.81 273 PHE A CA 1
ATOM 2199 C C . PHE A 1 273 ? 15.650 1.810 1.305 1.00 97.81 273 PHE A C 1
ATOM 2201 O O . PHE A 1 273 ? 14.663 2.531 1.362 1.00 97.81 273 PHE A O 1
ATOM 2208 N N . ASN A 1 274 ? 16.380 1.549 2.384 1.00 97.00 274 ASN A N 1
ATOM 2209 C CA . ASN A 1 274 ? 16.124 2.185 3.668 1.00 97.00 274 ASN A CA 1
ATOM 2210 C C . ASN A 1 274 ? 16.901 3.495 3.781 1.00 97.00 274 ASN A C 1
ATOM 2212 O O . ASN A 1 274 ? 18.046 3.505 4.243 1.00 97.00 274 ASN A O 1
ATOM 2216 N N . TYR A 1 275 ? 16.256 4.590 3.385 1.00 91.62 275 TYR A N 1
ATOM 2217 C CA . TYR A 1 275 ? 16.846 5.924 3.412 1.00 91.62 275 TYR A CA 1
ATOM 2218 C C . TYR A 1 275 ? 17.163 6.397 4.835 1.00 91.62 275 TYR A C 1
ATOM 2220 O O . TYR A 1 275 ? 18.180 7.049 5.070 1.00 91.62 275 TYR A O 1
ATOM 2228 N N . SER A 1 276 ? 16.345 6.005 5.819 1.00 88.00 276 SER A N 1
ATOM 2229 C CA . SER A 1 276 ? 16.551 6.385 7.229 1.00 88.00 276 SER A CA 1
ATOM 2230 C C . SER A 1 276 ? 17.872 5.875 7.820 1.00 88.00 276 SER A C 1
ATOM 2232 O O . SER A 1 276 ? 18.380 6.435 8.797 1.00 88.00 276 SER A O 1
ATOM 2234 N N . ASP A 1 277 ? 18.414 4.795 7.258 1.00 91.88 277 ASP A N 1
ATOM 2235 C CA . ASP A 1 277 ? 19.620 4.116 7.723 1.00 91.88 277 ASP A CA 1
ATOM 2236 C C . ASP A 1 277 ? 20.699 4.057 6.620 1.00 91.88 277 ASP A C 1
ATOM 2238 O O . ASP A 1 277 ? 21.513 3.131 6.605 1.00 91.88 277 ASP A O 1
ATOM 2242 N N . ASP A 1 278 ? 20.736 5.039 5.710 1.00 92.06 278 ASP A N 1
ATOM 2243 C CA . ASP A 1 278 ? 21.673 5.094 4.572 1.00 92.06 278 ASP A CA 1
ATOM 2244 C C . ASP A 1 278 ? 23.160 4.968 4.973 1.00 92.06 278 ASP A C 1
ATOM 2246 O O . ASP A 1 278 ? 23.981 4.410 4.239 1.00 92.06 278 ASP A O 1
ATOM 2250 N N . ASP A 1 279 ? 23.500 5.420 6.179 1.00 93.12 279 ASP A N 1
ATOM 2251 C CA . ASP A 1 279 ? 24.826 5.376 6.789 1.00 93.12 279 ASP A CA 1
ATOM 2252 C C . ASP A 1 279 ? 25.121 4.089 7.587 1.00 93.12 279 ASP A C 1
ATOM 2254 O O . ASP A 1 279 ? 26.238 3.896 8.087 1.00 93.12 279 ASP A O 1
ATOM 2258 N N . ARG A 1 280 ? 24.144 3.180 7.700 1.00 94.75 280 ARG A N 1
ATOM 2259 C CA . ARG A 1 280 ? 24.178 1.970 8.540 1.00 94.75 280 ARG A CA 1
ATOM 2260 C C . ARG A 1 280 ? 23.903 0.702 7.717 1.00 94.75 280 ARG A C 1
ATOM 2262 O O . ARG A 1 280 ? 22.896 0.031 7.930 1.00 94.75 280 ARG A O 1
ATOM 2269 N N . PRO A 1 281 ? 24.849 0.261 6.865 1.00 93.69 281 PRO A N 1
ATOM 2270 C CA . PRO A 1 281 ? 24.653 -0.845 5.915 1.00 93.69 281 PRO A CA 1
ATOM 2271 C C . PRO A 1 281 ? 24.387 -2.224 6.540 1.00 93.69 281 PRO A C 1
ATOM 2273 O O . PRO A 1 281 ? 23.990 -3.144 5.833 1.00 93.69 281 PRO A O 1
ATOM 2276 N N . PHE A 1 282 ? 24.605 -2.381 7.848 1.00 94.69 282 PHE A N 1
ATOM 2277 C CA . PHE A 1 282 ? 24.334 -3.611 8.605 1.00 94.69 282 PHE A CA 1
ATOM 2278 C C . PHE A 1 282 ? 23.153 -3.449 9.578 1.00 94.69 282 PHE A C 1
ATOM 2280 O O . PHE A 1 282 ? 23.030 -4.200 10.542 1.00 94.69 282 PHE A O 1
ATOM 2287 N N . SER A 1 283 ? 22.310 -2.431 9.379 1.00 94.25 283 SER A N 1
ATOM 2288 C CA . SER A 1 283 ? 21.102 -2.254 10.180 1.00 94.25 283 SER A CA 1
ATOM 2289 C C . SER A 1 283 ? 20.105 -3.386 9.938 1.00 94.25 283 SER A C 1
ATOM 2291 O O . SER A 1 283 ? 20.064 -3.973 8.862 1.00 94.25 283 SER A O 1
ATOM 2293 N N . THR A 1 284 ? 19.282 -3.675 10.944 1.00 93.00 284 THR A N 1
ATOM 2294 C CA . THR A 1 284 ? 18.149 -4.609 10.837 1.00 93.00 284 THR A CA 1
ATOM 2295 C C . THR A 1 284 ? 16.808 -3.885 10.736 1.00 93.00 284 THR A C 1
ATOM 2297 O O . THR A 1 284 ? 15.777 -4.544 10.595 1.00 93.00 284 THR A O 1
ATOM 2300 N N . SER A 1 285 ? 16.800 -2.547 10.792 1.00 91.75 285 SER A N 1
ATOM 2301 C CA . SER A 1 285 ? 15.577 -1.734 10.760 1.00 91.75 285 SER A CA 1
ATOM 2302 C C . SER A 1 285 ? 14.742 -2.008 9.512 1.00 91.75 285 SER A C 1
ATOM 2304 O O . SER A 1 285 ? 13.545 -2.226 9.643 1.00 91.75 285 SER A O 1
ATOM 2306 N N . LEU A 1 286 ? 15.375 -2.134 8.338 1.00 95.19 286 LEU A N 1
ATOM 2307 C CA . LEU A 1 286 ? 14.692 -2.515 7.100 1.00 95.19 286 LEU A CA 1
ATOM 2308 C C . LEU A 1 286 ? 13.972 -3.857 7.266 1.00 95.19 286 LEU A C 1
ATOM 2310 O O . LEU A 1 286 ? 12.775 -3.938 7.038 1.00 95.19 286 LEU A O 1
ATOM 2314 N N . SER A 1 287 ? 14.665 -4.902 7.7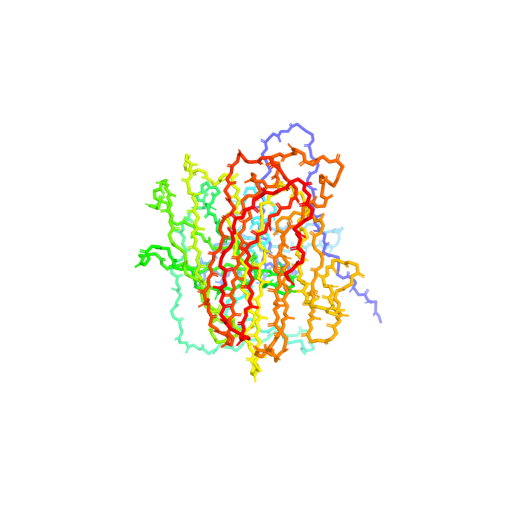24 1.00 94.81 287 SER A N 1
ATOM 2315 C CA . SER A 1 287 ? 14.049 -6.226 7.900 1.00 94.81 287 SER A CA 1
ATOM 2316 C C . SER A 1 287 ? 12.896 -6.235 8.913 1.00 94.81 287 SER A C 1
ATOM 2318 O O . SER A 1 287 ? 11.961 -7.016 8.782 1.00 94.81 287 SER A O 1
ATOM 2320 N N . ASN A 1 288 ? 12.936 -5.341 9.902 1.00 88.88 288 ASN A N 1
ATOM 2321 C CA . ASN A 1 288 ? 11.927 -5.224 10.954 1.00 88.88 288 ASN A CA 1
ATOM 2322 C C . ASN A 1 288 ? 10.874 -4.145 10.652 1.00 88.88 288 ASN A C 1
ATOM 2324 O O . ASN A 1 288 ? 10.134 -3.756 11.548 1.00 88.88 288 ASN A O 1
ATOM 2328 N N . SER A 1 289 ? 10.817 -3.673 9.405 1.00 90.38 289 SER A N 1
ATOM 2329 C CA . SER A 1 289 ? 9.923 -2.597 8.975 1.00 90.38 289 SER A CA 1
ATOM 2330 C C . SER A 1 289 ? 8.490 -3.016 8.713 1.00 90.38 289 SER A C 1
ATOM 2332 O O . SER A 1 289 ? 7.660 -2.164 8.418 1.00 90.38 289 SER A O 1
ATOM 2334 N N . GLU A 1 290 ? 8.208 -4.320 8.744 1.00 90.31 290 GLU A N 1
ATOM 2335 C CA . GLU A 1 290 ? 6.919 -4.881 8.322 1.00 90.31 290 GLU A CA 1
ATOM 2336 C C . GLU A 1 290 ? 6.580 -4.544 6.855 1.00 90.31 290 GLU A C 1
ATOM 2338 O O . GLU A 1 290 ? 5.418 -4.598 6.454 1.00 90.31 290 GLU A O 1
ATOM 2343 N N . ALA A 1 291 ? 7.596 -4.206 6.047 1.00 93.75 291 ALA A N 1
ATOM 2344 C CA . ALA A 1 291 ? 7.420 -3.845 4.652 1.00 93.75 291 ALA A CA 1
ATOM 2345 C C . ALA A 1 291 ? 6.782 -4.974 3.833 1.00 93.75 291 ALA A C 1
ATOM 2347 O O . ALA A 1 291 ? 7.201 -6.138 3.873 1.00 93.75 291 ALA A O 1
ATOM 2348 N N . GLN A 1 292 ? 5.789 -4.595 3.035 1.00 95.25 292 GLN A N 1
ATOM 2349 C CA . GLN A 1 292 ? 5.120 -5.455 2.074 1.00 95.25 292 GLN A CA 1
ATOM 2350 C C . GLN A 1 292 ? 5.080 -4.765 0.715 1.00 95.25 292 GLN A C 1
ATOM 2352 O O . GLN A 1 292 ? 4.724 -3.591 0.609 1.00 95.25 292 GLN A O 1
ATOM 2357 N N . VAL A 1 293 ? 5.407 -5.517 -0.335 1.00 97.56 293 VAL A N 1
ATOM 2358 C CA . VAL A 1 293 ? 5.364 -5.034 -1.718 1.00 97.56 293 VAL A CA 1
ATOM 2359 C C . VAL A 1 293 ? 4.330 -5.826 -2.494 1.00 97.56 293 VAL A C 1
ATOM 2361 O O . VAL A 1 293 ? 4.403 -7.051 -2.580 1.00 97.56 293 VAL A O 1
ATOM 2364 N N . ARG A 1 294 ? 3.382 -5.121 -3.110 1.00 97.56 294 ARG A N 1
ATOM 2365 C CA . ARG A 1 294 ? 2.299 -5.712 -3.902 1.00 97.56 294 ARG A CA 1
ATOM 2366 C C . ARG A 1 294 ? 2.380 -5.278 -5.353 1.00 97.56 294 ARG A C 1
ATOM 2368 O O . ARG A 1 294 ? 2.548 -4.098 -5.649 1.00 97.56 294 ARG A O 1
ATOM 2375 N N . VAL A 1 295 ? 2.209 -6.237 -6.259 1.00 97.94 295 VAL A N 1
ATOM 2376 C CA . VAL A 1 295 ? 2.282 -6.019 -7.706 1.00 97.94 295 VAL A CA 1
ATOM 2377 C C . VAL A 1 295 ? 0.916 -6.231 -8.337 1.00 97.94 295 VAL A C 1
ATOM 2379 O O . VAL A 1 295 ? 0.281 -7.275 -8.159 1.00 97.94 295 VAL A O 1
ATOM 2382 N N . TYR A 1 296 ? 0.499 -5.252 -9.130 1.00 97.56 296 TYR A N 1
ATOM 2383 C CA . TYR A 1 296 ? -0.740 -5.264 -9.891 1.00 97.56 296 TYR A CA 1
ATOM 2384 C C . TYR A 1 296 ? -0.423 -5.078 -11.368 1.00 97.56 296 TYR A C 1
ATOM 2386 O O . TYR A 1 296 ? 0.337 -4.183 -11.736 1.00 97.56 296 TYR A O 1
ATOM 2394 N N . ILE A 1 297 ? -1.033 -5.892 -12.223 1.00 95.88 297 ILE A N 1
ATOM 2395 C CA . ILE A 1 297 ? -0.889 -5.794 -13.678 1.00 95.88 297 ILE A CA 1
ATOM 2396 C C . ILE A 1 297 ? -2.288 -5.709 -14.265 1.00 95.88 297 ILE A C 1
ATOM 2398 O O . ILE A 1 297 ? -3.119 -6.571 -13.992 1.00 95.88 297 ILE A O 1
ATOM 2402 N N . ASP A 1 298 ? -2.542 -4.660 -15.046 1.00 93.38 298 ASP A N 1
ATOM 2403 C CA . ASP A 1 298 ? -3.806 -4.447 -15.763 1.00 93.38 298 ASP A CA 1
ATOM 2404 C C . ASP A 1 298 ? -5.056 -4.536 -14.859 1.00 93.38 298 ASP A C 1
ATOM 2406 O O . ASP A 1 298 ? -6.056 -5.160 -15.197 1.00 93.38 298 ASP A O 1
ATOM 2410 N N . ASN A 1 299 ? -4.991 -3.870 -13.696 1.00 94.06 299 ASN A N 1
ATOM 2411 C CA . ASN A 1 299 ? -6.017 -3.862 -12.638 1.00 94.06 299 ASN A CA 1
ATOM 2412 C C . ASN A 1 299 ? -6.303 -5.227 -11.994 1.00 94.06 299 ASN A C 1
ATOM 2414 O O . ASN A 1 299 ? -7.370 -5.426 -11.416 1.00 94.06 299 ASN A O 1
ATOM 2418 N N . GLU A 1 300 ? -5.349 -6.151 -12.043 1.00 95.06 300 GLU A N 1
ATOM 2419 C CA . GLU A 1 300 ? -5.416 -7.414 -11.317 1.00 95.06 300 GLU A CA 1
ATOM 2420 C C . GLU A 1 300 ? -4.251 -7.509 -10.334 1.00 95.06 300 GLU A C 1
ATOM 2422 O O . GLU A 1 300 ? -3.102 -7.264 -10.704 1.00 95.06 300 GLU A O 1
ATOM 2427 N N . PHE A 1 301 ? -4.535 -7.896 -9.092 1.00 95.69 301 PHE A N 1
ATOM 2428 C CA . PHE A 1 301 ? -3.509 -8.292 -8.129 1.00 95.69 301 PHE A CA 1
ATOM 2429 C C . PHE A 1 301 ? -2.765 -9.539 -8.635 1.00 95.69 301 PHE A C 1
ATOM 2431 O O . PHE A 1 301 ? -3.396 -10.497 -9.093 1.00 95.69 301 PHE A O 1
ATOM 2438 N N . LYS A 1 302 ? -1.427 -9.521 -8.595 1.00 96.31 302 LYS A N 1
ATOM 2439 C CA . LYS A 1 302 ? -0.577 -10.595 -9.142 1.00 96.31 302 LYS A CA 1
ATOM 2440 C C . LYS A 1 302 ? 0.317 -11.259 -8.112 1.00 96.31 302 LYS A C 1
ATOM 2442 O O . LYS A 1 302 ? 0.460 -12.478 -8.152 1.00 96.31 302 LYS A O 1
ATOM 2447 N N . ALA A 1 303 ? 0.942 -10.476 -7.241 1.00 95.75 303 ALA A N 1
ATOM 2448 C CA . ALA A 1 303 ? 1.887 -10.988 -6.259 1.00 95.75 303 ALA A CA 1
ATOM 2449 C C . ALA A 1 303 ? 1.969 -10.065 -5.042 1.00 95.75 303 ALA A C 1
ATOM 2451 O O . ALA A 1 303 ? 1.766 -8.855 -5.161 1.00 95.75 303 ALA A O 1
ATOM 2452 N N . SER A 1 304 ? 2.321 -10.654 -3.902 1.00 95.62 304 SER A N 1
ATOM 2453 C CA . SER A 1 304 ? 2.763 -9.949 -2.702 1.00 95.62 304 SER A CA 1
ATOM 2454 C C . SER A 1 304 ? 4.100 -10.526 -2.251 1.00 95.62 304 SER A C 1
ATOM 2456 O O . SER A 1 304 ? 4.345 -11.726 -2.410 1.00 95.62 304 SER A O 1
ATOM 2458 N N . PHE A 1 305 ? 4.946 -9.669 -1.700 1.00 96.50 305 PHE A N 1
ATOM 2459 C CA . PHE A 1 305 ? 6.239 -9.998 -1.128 1.00 96.50 305 PHE A CA 1
ATOM 2460 C C . PHE A 1 305 ? 6.295 -9.422 0.276 1.00 96.50 305 PHE A C 1
ATOM 2462 O O . PHE A 1 305 ? 6.022 -8.241 0.471 1.00 96.50 305 PHE A O 1
ATOM 2469 N N . GLU A 1 306 ? 6.661 -10.260 1.234 1.00 93.81 306 GLU A N 1
ATOM 2470 C CA . GLU A 1 306 ? 6.820 -9.878 2.631 1.00 93.81 306 GLU A CA 1
ATOM 2471 C C . GLU A 1 306 ? 8.303 -9.873 2.974 1.00 93.81 306 GLU A C 1
ATOM 2473 O O . GLU A 1 306 ? 9.045 -10.803 2.618 1.00 93.81 306 GLU A O 1
ATOM 2478 N N . ILE A 1 307 ? 8.735 -8.823 3.666 1.00 94.38 307 ILE A N 1
ATOM 2479 C CA . ILE A 1 307 ? 10.110 -8.737 4.119 1.00 94.38 307 ILE A CA 1
ATOM 2480 C C . ILE A 1 307 ? 10.380 -9.766 5.223 1.00 94.38 307 ILE A C 1
ATOM 2482 O O . ILE A 1 307 ? 9.580 -9.964 6.136 1.00 94.38 307 ILE A O 1
ATOM 2486 N N . THR A 1 308 ? 11.522 -10.453 5.145 1.00 92.56 308 THR A N 1
ATOM 2487 C CA . THR A 1 308 ? 11.906 -11.422 6.182 1.00 92.56 308 THR A CA 1
ATOM 2488 C C . THR A 1 308 ? 12.598 -10.699 7.341 1.00 92.56 308 THR A C 1
ATOM 2490 O O . THR A 1 308 ? 13.624 -10.061 7.101 1.00 92.56 308 THR A O 1
ATOM 2493 N N . PRO A 1 309 ? 12.111 -10.827 8.590 1.00 91.00 309 PRO A N 1
ATOM 2494 C CA . PRO A 1 309 ? 12.649 -10.086 9.725 1.00 91.00 309 PRO A CA 1
ATOM 2495 C C . PRO A 1 309 ? 14.014 -10.588 10.195 1.00 91.00 309 PRO A C 1
ATOM 2497 O O . PRO A 1 309 ? 14.423 -11.717 9.910 1.00 91.00 309 PRO A O 1
ATOM 2500 N N . ASN A 1 310 ? 14.684 -9.762 11.004 1.00 92.31 310 ASN A N 1
ATOM 2501 C CA . ASN A 1 310 ? 15.975 -10.050 11.639 1.00 92.31 310 ASN A CA 1
ATOM 2502 C C . ASN A 1 310 ? 17.127 -10.336 10.654 1.00 92.31 310 ASN A C 1
ATOM 2504 O O . ASN A 1 310 ? 17.966 -11.203 10.911 1.00 92.31 310 ASN A O 1
ATOM 2508 N N . GLN A 1 311 ? 17.182 -9.608 9.538 1.00 96.06 311 GLN A N 1
ATOM 2509 C CA . GLN A 1 311 ? 18.279 -9.667 8.568 1.00 96.06 311 GLN A CA 1
ATOM 2510 C C . GLN A 1 311 ? 19.032 -8.334 8.520 1.00 96.06 311 GLN A C 1
ATOM 2512 O O . GLN A 1 311 ? 18.426 -7.268 8.595 1.00 96.06 311 GLN A O 1
ATOM 2517 N N . GLU A 1 312 ? 20.358 -8.391 8.400 1.00 97.12 312 GLU A N 1
ATOM 2518 C CA . GLU A 1 312 ? 21.193 -7.197 8.241 1.00 97.12 312 GLU A CA 1
ATOM 2519 C C . GLU A 1 312 ? 21.218 -6.744 6.776 1.00 97.12 312 GLU A C 1
ATOM 2521 O O . GLU A 1 312 ? 21.526 -7.532 5.879 1.00 97.12 312 GLU A O 1
ATOM 2526 N N . GLY A 1 313 ? 20.946 -5.463 6.542 1.00 97.31 313 GLY A N 1
ATOM 2527 C CA . GLY A 1 313 ? 21.015 -4.830 5.230 1.00 97.31 313 GLY A CA 1
ATOM 2528 C C . GLY A 1 313 ? 20.082 -3.628 5.123 1.00 97.31 313 GLY A C 1
ATOM 2529 O O . GLY A 1 313 ? 19.137 -3.477 5.895 1.00 97.31 313 GLY A O 1
ATOM 2530 N N . ILE A 1 314 ? 20.358 -2.769 4.146 1.00 97.75 314 ILE A N 1
ATOM 2531 C CA . ILE A 1 314 ? 19.581 -1.546 3.874 1.00 97.75 314 ILE A CA 1
ATOM 2532 C C . ILE A 1 314 ? 18.979 -1.533 2.467 1.00 97.75 314 ILE A C 1
ATOM 2534 O O . ILE A 1 314 ? 18.313 -0.573 2.099 1.00 97.75 314 ILE A O 1
ATOM 2538 N N . TYR A 1 315 ? 19.173 -2.609 1.703 1.00 98.25 315 TYR A N 1
ATOM 2539 C CA . TYR A 1 315 ? 18.512 -2.850 0.428 1.00 98.25 315 TYR A CA 1
ATOM 2540 C C . TYR A 1 315 ? 17.726 -4.151 0.504 1.00 98.25 315 TYR A C 1
ATOM 2542 O O . TYR A 1 315 ? 18.240 -5.161 0.983 1.00 98.25 315 TYR A O 1
ATOM 2550 N N . TRP A 1 316 ? 16.506 -4.144 -0.016 1.00 98.38 316 TRP A N 1
ATOM 2551 C CA . TRP A 1 316 ? 15.697 -5.337 -0.217 1.00 98.38 316 TRP A CA 1
ATOM 2552 C C . TRP A 1 316 ? 15.421 -5.498 -1.710 1.00 98.38 316 TRP A C 1
ATOM 2554 O O . TRP A 1 316 ? 14.599 -4.788 -2.282 1.00 98.38 316 TRP A O 1
ATOM 2564 N N . ASN A 1 317 ? 16.142 -6.421 -2.350 1.00 97.69 317 ASN A N 1
ATOM 2565 C CA . ASN A 1 317 ? 15.907 -6.799 -3.739 1.00 97.69 317 ASN A CA 1
ATOM 2566 C C . ASN A 1 317 ? 14.681 -7.715 -3.804 1.00 97.69 317 ASN A C 1
ATOM 2568 O O . ASN A 1 317 ? 14.729 -8.849 -3.312 1.00 97.69 317 ASN A O 1
ATOM 2572 N N . VAL A 1 318 ? 13.581 -7.221 -4.371 1.00 98.19 318 VAL A N 1
ATOM 2573 C CA . VAL A 1 318 ? 12.278 -7.879 -4.243 1.00 98.19 318 VAL A CA 1
ATOM 2574 C C . VAL A 1 318 ? 12.024 -8.804 -5.428 1.00 98.19 318 VAL A C 1
ATOM 2576 O O . VAL A 1 318 ? 11.851 -10.012 -5.241 1.00 98.19 318 VAL A O 1
ATOM 2579 N N . PHE A 1 319 ? 12.012 -8.259 -6.645 1.00 98.19 319 PHE A N 1
ATOM 2580 C CA . PHE A 1 319 ? 11.728 -8.999 -7.872 1.00 98.19 319 PHE A CA 1
ATOM 2581 C C . PHE A 1 319 ? 12.187 -8.233 -9.114 1.00 98.19 319 PHE A C 1
ATOM 2583 O O . PHE A 1 319 ? 12.361 -7.015 -9.090 1.00 98.19 319 PHE A O 1
ATOM 2590 N N . ASN A 1 320 ? 12.230 -8.955 -10.233 1.00 97.31 320 ASN A N 1
ATOM 2591 C CA . ASN A 1 320 ? 12.291 -8.372 -11.569 1.00 97.31 320 ASN A CA 1
ATOM 2592 C C . ASN A 1 320 ? 10.974 -8.609 -12.309 1.00 97.31 320 ASN A C 1
ATOM 2594 O O . ASN A 1 320 ? 10.305 -9.621 -12.091 1.00 97.31 320 ASN A O 1
ATOM 2598 N N . ILE A 1 321 ? 10.620 -7.715 -13.227 1.00 96.75 321 ILE A N 1
ATOM 2599 C CA . ILE A 1 321 ? 9.552 -7.937 -14.200 1.00 96.75 321 ILE A CA 1
ATOM 2600 C C . ILE A 1 321 ? 10.163 -8.024 -15.589 1.00 96.75 321 ILE A C 1
ATOM 2602 O O . ILE A 1 321 ? 10.806 -7.086 -16.057 1.00 96.75 321 ILE A O 1
ATOM 2606 N N . VAL A 1 322 ? 9.913 -9.142 -16.262 1.00 95.50 322 VAL A N 1
ATOM 2607 C CA . VAL A 1 322 ? 10.355 -9.406 -17.633 1.00 95.50 322 VAL A CA 1
ATOM 2608 C C . VAL A 1 322 ? 9.152 -9.626 -18.542 1.00 95.50 322 VAL A C 1
ATOM 2610 O O . VAL A 1 322 ? 8.020 -9.804 -18.083 1.00 95.50 322 VAL A O 1
ATOM 2613 N N . ASN A 1 323 ? 9.367 -9.586 -19.858 1.00 92.06 323 ASN A N 1
ATOM 2614 C CA . ASN A 1 323 ? 8.319 -9.844 -20.851 1.00 92.06 323 ASN A CA 1
ATOM 2615 C C . ASN A 1 323 ? 7.065 -8.953 -20.686 1.00 92.06 323 ASN A C 1
ATOM 2617 O O . ASN A 1 323 ? 5.983 -9.262 -21.188 1.00 92.06 323 ASN A O 1
ATOM 2621 N N . GLY A 1 324 ? 7.215 -7.813 -20.003 1.00 89.12 324 GLY A N 1
ATOM 2622 C CA . GLY A 1 324 ? 6.165 -6.851 -19.687 1.00 89.12 324 GLY A CA 1
ATOM 2623 C C . GLY A 1 324 ? 5.107 -7.313 -18.676 1.00 89.12 324 GLY A C 1
ATOM 2624 O O . GLY A 1 324 ? 4.183 -6.538 -18.425 1.00 89.12 324 GLY A O 1
ATOM 2625 N N . ASN A 1 325 ? 5.183 -8.536 -18.136 1.00 92.38 325 ASN A N 1
ATOM 2626 C CA . ASN A 1 325 ? 4.223 -9.036 -17.141 1.00 92.38 325 ASN A CA 1
ATOM 2627 C C . ASN A 1 325 ? 4.677 -10.241 -16.288 1.00 92.38 325 ASN A C 1
ATOM 2629 O O . ASN A 1 325 ? 3.930 -10.661 -15.404 1.00 92.38 325 ASN A O 1
ATOM 2633 N N . GLU A 1 326 ? 5.841 -10.827 -16.548 1.00 95.69 326 GLU A N 1
ATOM 2634 C CA . GLU A 1 326 ? 6.337 -12.001 -15.833 1.00 95.69 326 GLU A CA 1
ATOM 2635 C C . GLU A 1 326 ? 7.170 -11.553 -14.633 1.00 95.69 326 GLU A C 1
ATOM 2637 O O . GLU A 1 326 ? 8.196 -10.899 -14.798 1.00 95.69 326 GLU A O 1
ATOM 2642 N N . ILE A 1 327 ? 6.717 -11.895 -13.427 1.00 97.50 327 ILE A N 1
ATOM 2643 C CA . ILE A 1 327 ? 7.378 -11.524 -12.173 1.00 97.50 327 ILE A CA 1
ATOM 2644 C C . ILE A 1 327 ? 8.368 -12.632 -11.795 1.00 97.50 327 ILE A C 1
ATOM 2646 O O . ILE A 1 327 ? 7.962 -13.769 -11.544 1.00 97.50 327 ILE A O 1
ATOM 2650 N N . ILE A 1 328 ? 9.655 -12.296 -11.727 1.00 97.62 328 ILE A N 1
ATOM 2651 C CA . ILE A 1 328 ? 10.734 -13.171 -11.265 1.00 97.62 328 ILE A CA 1
ATOM 2652 C C . ILE A 1 328 ? 11.071 -12.790 -9.815 1.00 97.62 328 ILE A C 1
ATOM 2654 O O . ILE A 1 328 ? 11.695 -11.751 -9.594 1.00 97.62 328 ILE A O 1
ATOM 2658 N N . PRO A 1 329 ? 10.667 -13.595 -8.817 1.00 97.81 329 PRO A N 1
ATOM 2659 C CA . PRO A 1 329 ? 10.914 -13.294 -7.410 1.00 97.81 329 PRO A CA 1
ATOM 2660 C C . PRO A 1 329 ? 12.406 -13.422 -7.054 1.00 97.81 329 PRO A C 1
ATOM 2662 O O . PRO A 1 329 ? 13.061 -14.371 -7.488 1.00 97.81 329 PRO A O 1
ATOM 2665 N N . ILE A 1 330 ? 12.919 -12.507 -6.224 1.00 97.06 330 ILE A N 1
ATOM 2666 C CA . ILE A 1 330 ? 14.293 -12.535 -5.686 1.00 97.06 330 ILE A CA 1
ATOM 2667 C C . ILE A 1 330 ? 14.253 -12.603 -4.152 1.00 97.06 330 ILE A C 1
ATOM 2669 O O . ILE A 1 330 ? 14.740 -13.572 -3.573 1.00 97.06 330 ILE A O 1
ATOM 2673 N N . ASN A 1 331 ? 13.600 -11.627 -3.513 1.00 96.62 331 ASN A N 1
ATOM 2674 C CA . ASN A 1 331 ? 13.361 -11.523 -2.070 1.00 96.62 331 ASN A CA 1
ATOM 2675 C C . ASN A 1 331 ? 14.622 -11.693 -1.190 1.00 96.62 331 ASN A C 1
ATOM 2677 O O . ASN A 1 331 ? 14.684 -12.577 -0.333 1.00 96.62 331 ASN A O 1
ATOM 2681 N N . THR A 1 332 ? 15.637 -10.850 -1.399 1.00 97.00 332 THR A N 1
ATOM 2682 C CA . THR A 1 332 ? 16.905 -10.892 -0.644 1.00 97.00 332 THR A CA 1
ATOM 2683 C C . THR A 1 332 ? 17.287 -9.536 -0.068 1.00 97.00 332 THR A C 1
ATOM 2685 O O . THR A 1 332 ? 17.193 -8.528 -0.767 1.00 97.00 332 THR A O 1
ATOM 2688 N N . ILE A 1 333 ? 17.790 -9.518 1.168 1.00 97.56 333 ILE A N 1
ATOM 2689 C CA . ILE A 1 333 ? 18.293 -8.310 1.833 1.00 97.56 333 ILE A CA 1
ATOM 2690 C C . ILE A 1 333 ? 19.820 -8.234 1.710 1.00 97.56 333 ILE A C 1
ATOM 2692 O O . ILE A 1 333 ? 20.519 -9.231 1.907 1.00 97.56 333 ILE A O 1
ATOM 2696 N N . THR A 1 334 ? 20.340 -7.053 1.370 1.00 96.88 334 THR A N 1
ATOM 2697 C CA . THR A 1 334 ? 21.772 -6.791 1.170 1.00 96.88 334 THR A CA 1
ATOM 2698 C C . THR A 1 334 ? 22.208 -5.459 1.782 1.00 96.88 334 THR A C 1
ATOM 2700 O O . THR A 1 334 ? 21.422 -4.536 1.994 1.00 96.88 334 THR A O 1
ATOM 2703 N N . SER A 1 335 ? 23.505 -5.343 2.072 1.00 96.38 335 SER A N 1
ATOM 2704 C CA . SER A 1 335 ? 24.130 -4.119 2.595 1.00 96.38 335 SER A CA 1
ATOM 2705 C C . SER A 1 335 ? 24.555 -3.131 1.503 1.00 96.38 335 SER A C 1
ATOM 2707 O O . SER A 1 335 ? 24.829 -1.966 1.785 1.00 96.38 335 SER A O 1
ATOM 2709 N N . THR A 1 336 ? 24.612 -3.587 0.253 1.00 94.62 336 THR A N 1
ATOM 2710 C CA . THR A 1 336 ? 24.939 -2.788 -0.932 1.00 94.62 336 THR A CA 1
ATOM 2711 C C . THR A 1 336 ? 23.796 -2.837 -1.934 1.00 94.62 336 THR A C 1
ATOM 2713 O O . THR A 1 336 ? 23.046 -3.819 -1.955 1.00 94.62 336 THR A O 1
ATOM 2716 N N . LYS A 1 337 ? 23.708 -1.804 -2.785 1.00 93.88 337 LYS A N 1
ATOM 2717 C CA . LYS A 1 337 ? 22.746 -1.746 -3.890 1.00 93.88 337 LYS A CA 1
ATOM 2718 C C . LYS A 1 337 ? 22.827 -3.040 -4.725 1.00 93.88 337 LYS A C 1
ATOM 2720 O O . LYS A 1 337 ? 23.948 -3.494 -4.983 1.00 93.88 337 LYS A O 1
ATOM 2725 N N . PRO A 1 338 ? 21.687 -3.637 -5.119 1.00 89.06 338 PRO A N 1
ATOM 2726 C CA . PRO A 1 338 ? 21.663 -4.750 -6.065 1.00 89.06 338 PRO A CA 1
ATOM 2727 C C . PRO A 1 338 ? 22.394 -4.406 -7.372 1.00 89.06 338 PRO A C 1
ATOM 2729 O O . PRO A 1 338 ? 22.360 -3.261 -7.819 1.00 89.06 338 PRO A O 1
ATOM 2732 N N . GLU A 1 339 ? 23.090 -5.380 -7.959 1.00 77.44 339 GLU A N 1
ATOM 2733 C CA . GLU A 1 339 ? 23.718 -5.208 -9.275 1.00 77.44 339 GLU A CA 1
ATOM 2734 C C . GLU A 1 339 ? 22.648 -5.264 -10.378 1.00 77.44 339 GLU A C 1
ATOM 2736 O O . GLU A 1 339 ? 21.791 -6.146 -10.331 1.00 77.44 339 GLU A O 1
ATOM 2741 N N . GLU A 1 340 ? 22.732 -4.345 -11.351 1.00 66.62 340 GLU A N 1
ATOM 2742 C CA . GLU A 1 340 ? 21.880 -4.320 -12.554 1.00 66.62 340 GLU A CA 1
ATOM 2743 C C . GLU A 1 340 ? 22.064 -5.607 -13.388 1.00 66.62 340 GLU A C 1
ATOM 2745 O O . GLU A 1 340 ? 23.177 -6.147 -13.473 1.00 66.62 340 GLU A O 1
ATOM 2750 N N . TYR A 1 341 ? 20.979 -6.093 -14.001 1.00 57.53 341 TYR A N 1
ATOM 2751 C CA . TYR A 1 341 ? 20.908 -7.345 -14.771 1.00 57.53 341 TYR A CA 1
ATOM 2752 C C . TYR A 1 341 ? 21.423 -7.253 -16.215 1.00 57.53 341 TYR A C 1
ATOM 2754 O O . TYR A 1 341 ? 21.215 -6.221 -16.897 1.00 57.53 341 TYR A O 1
#

Radius of gyration: 25.81 Å; chains: 1; bounding box: 64×62×64 Å

Foldseek 3Di:
DDDDDDDPDDDDDDDPDDDDDWDKAWPDKAQDVVVLVVVQVVCVVVVFHWDWDWDCPDPPGIITTIIGPDTDRDDVVNVVVNVVVCPDPDPDDDDDPPDDDDDDPDDDDDDDDDDDDDPPFQWEFEAAQLPRAADFQKWKDKQVPDTFTAHNRNTTGDDLPDDFAKIKIWIGDPLQWFIDIDIAGGDPSHGPFRHYDHTYTADDFWKKKKKKWWGQFPQFKWKWKDKPPDIDIDVRQDDDQKGWSDGGNGHGDIIMIMRGPFAQAIKIWIKMFQPSCLVFAFDQRVLVGQMKMWMDTNSHTDDMDTRHHDGTGGMFRAWMDHRRHDTGGDGDGGSDDDDDD

Sequence (341 aa):
MKKIILYILILMNFCGFCFCEEWKVCLGSFSILENAQERVTFLEENGISTTIEEFQKDENTILYRVFYNESLADKESALVHKKLLLNYPPIKEIGINDIWFLEISLNQEVPTILQPISPEKRTILIKDSDTGNPIPEANVNIDDKWDVMSDLEGKAPIPDEVQDGEHKLSVTKGNEYVKTESSFVLSQGEVASTPQISLPKAVDFKRIKIVLDWGEYPSDLDSHVEDSNFHIYFSNMKQGNMELDRDDTSSYGPETITIKDPKINDVYEYYVFNYSDDDRPFSTSLSNSEAQVRVYIDNEFKASFEITPNQEGIYWNVFNIVNGNEIIPINTITSTKPEEY

Secondary structure (DSSP, 8-state):
---------------SS-----B--EEEEESSHHHHHHHHHHHHHTT--EEEEEEEEETTEEEEEEEESS-BSSHHHHHHHHHHHH-STT-----BTTB---------PPP-------SS--EEEEEETTT--B-TT-EEEETTTEEEE--TTSEEEPPTT--SEEEEEEEE-TTTB--EEEEEEEBTTB-SS--EEEEPBP-SS-EEEEEEE--SSSS--EEEEE-SS-EEBTTB-EETTEEE-----SSS--EEEEEES--TT--EEEEEE-GGGTT-TT-STTTTS--EEEEEETTEEEEEEEPPSS---SEEEEEEEETTTEEEEEEEEESSPPPP-